Protein AF-A0A285U7I1-F1 (afdb_monomer)

Mean predicted aligned error: 6.68 Å

pLDDT: mean 88.08, std 17.48, range [34.25, 98.94]

Solvent-accessible surface area (backbone atoms only — not comparable to full-atom values): 16473 Å² total; per-residue (Å²): 134,75,68,53,77,85,75,51,68,80,34,62,90,35,36,35,41,29,31,35,21,56,41,78,51,26,34,56,48,52,44,53,41,31,77,27,49,14,37,35,36,37,28,18,72,48,63,68,50,34,48,57,42,53,54,55,45,33,72,78,35,78,86,47,46,70,45,82,43,65,34,35,47,48,29,72,67,40,41,52,50,36,51,51,55,47,56,75,78,42,86,56,34,36,32,41,35,48,57,38,71,61,83,57,93,65,93,50,60,22,77,90,50,27,19,35,35,35,24,32,43,25,51,29,46,53,40,48,50,39,75,43,40,68,29,27,60,75,18,81,68,5,35,40,38,26,54,33,63,94,70,67,91,85,70,70,81,61,84,92,51,60,52,58,60,100,78,74,51,57,66,61,41,39,52,40,18,24,53,48,23,41,36,47,18,36,49,52,17,53,48,21,60,76,68,72,37,61,38,32,14,29,20,19,27,54,59,79,59,69,72,58,75,71,62,65,76,75,58,54,80,72,59,66,75,69,63,86,61,84,81,62,81,58,56,60,78,66,18,30,39,14,53,53,45,70,72,59,55,79,91,66,89,49,43,49,39,24,24,69,36,67,82,40,99,80,64,53,70,20,55,37,81,43,73,84,55,64,85,72,65,48,69,69,60,35,50,53,49,49,60,48,48,26,66,74,66,71,41,74,73,83,124

Structure (mmCIF, N/CA/C/O backbone):
data_AF-A0A285U7I1-F1
#
_entry.id   AF-A0A285U7I1-F1
#
loop_
_atom_site.group_PDB
_atom_site.id
_atom_site.type_symbol
_atom_site.label_atom_id
_atom_site.label_alt_id
_atom_site.label_comp_id
_atom_site.label_asym_id
_atom_site.label_entity_id
_atom_site.label_seq_id
_atom_site.pdbx_PDB_ins_code
_atom_site.Cartn_x
_atom_site.Cartn_y
_atom_site.Cartn_z
_atom_site.occupancy
_atom_site.B_iso_or_equiv
_atom_site.auth_seq_id
_atom_site.auth_comp_id
_atom_site.auth_asym_id
_atom_site.auth_atom_id
_atom_site.pdbx_PDB_model_num
ATOM 1 N N . MET A 1 1 ? -4.243 24.420 12.204 1.00 61.53 1 MET A N 1
ATOM 2 C CA . MET A 1 1 ? -3.336 23.727 13.148 1.00 61.53 1 MET A CA 1
ATOM 3 C C . MET A 1 1 ? -2.587 22.642 12.383 1.00 61.53 1 MET A C 1
ATOM 5 O O . MET A 1 1 ? -3.014 22.325 11.280 1.00 61.53 1 MET A O 1
ATOM 9 N N . ALA A 1 2 ? -1.440 22.171 12.875 1.00 81.62 2 ALA A N 1
ATOM 10 C CA . ALA A 1 2 ? -0.702 21.090 12.216 1.00 81.62 2 ALA A CA 1
ATOM 11 C C . ALA A 1 2 ? -1.338 19.749 12.603 1.00 81.62 2 ALA A C 1
ATOM 13 O O . ALA A 1 2 ? -1.499 19.512 13.792 1.00 81.62 2 ALA A O 1
ATOM 14 N N . TRP A 1 3 ? -1.687 18.914 11.623 1.00 88.31 3 TRP A N 1
ATOM 15 C CA . TRP A 1 3 ? -2.197 17.563 11.861 1.00 88.31 3 TRP A CA 1
ATOM 16 C C . TRP A 1 3 ? -1.100 16.646 12.416 1.00 88.31 3 TRP A C 1
ATOM 18 O O . TRP A 1 3 ? 0.031 16.642 11.908 1.00 88.31 3 TRP A O 1
ATOM 28 N N . THR A 1 4 ? -1.453 15.867 13.431 1.00 88.75 4 THR A N 1
ATOM 29 C CA . THR A 1 4 ? -0.607 14.933 14.180 1.00 88.75 4 THR A CA 1
ATOM 30 C C . THR A 1 4 ? -1.312 13.582 14.373 1.00 88.75 4 THR A C 1
ATOM 32 O O . THR A 1 4 ? -2.456 13.402 13.969 1.00 88.75 4 THR A O 1
ATOM 35 N N . ILE A 1 5 ? -0.638 12.615 15.006 1.00 88.75 5 ILE A N 1
ATOM 36 C CA . ILE A 1 5 ? -1.241 11.312 15.348 1.00 88.75 5 ILE A CA 1
ATOM 37 C C . ILE A 1 5 ? -2.414 11.481 16.329 1.00 88.75 5 ILE A C 1
ATOM 39 O O . ILE A 1 5 ? -3.370 10.707 16.288 1.00 88.75 5 ILE A O 1
ATOM 43 N N . ASP A 1 6 ? -2.398 12.511 17.176 1.00 89.81 6 ASP A N 1
ATOM 44 C CA . ASP A 1 6 ? -3.488 12.768 18.123 1.00 89.81 6 ASP A CA 1
ATOM 45 C C . ASP A 1 6 ? -4.785 13.144 17.392 1.00 89.81 6 ASP A C 1
ATOM 47 O O . ASP A 1 6 ? -5.859 12.696 17.789 1.00 89.81 6 ASP A O 1
ATOM 51 N N . ASP A 1 7 ? -4.668 13.828 16.249 1.00 92.06 7 ASP A N 1
ATOM 52 C CA . ASP A 1 7 ? -5.778 14.196 15.358 1.00 92.06 7 ASP A CA 1
ATOM 53 C C . ASP A 1 7 ? -6.298 13.025 14.497 1.00 92.06 7 ASP A C 1
ATOM 55 O O . ASP A 1 7 ? -7.239 13.188 13.717 1.00 92.06 7 ASP A O 1
ATOM 59 N N . MET A 1 8 ? -5.667 11.848 14.565 1.00 94.50 8 MET A N 1
ATOM 60 C CA . MET A 1 8 ? -6.142 10.645 13.883 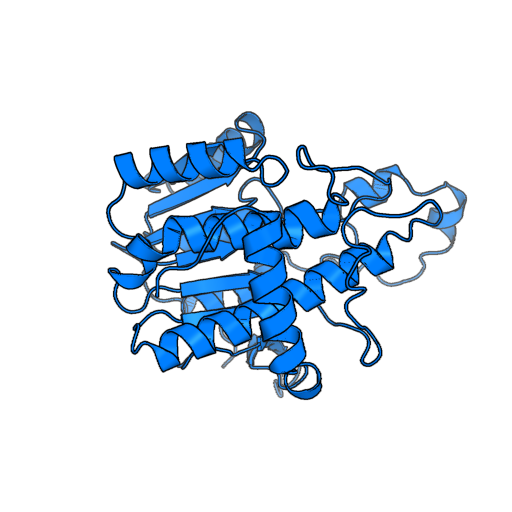1.00 94.50 8 MET A CA 1
ATOM 61 C C . MET A 1 8 ? -7.321 10.038 14.649 1.00 94.50 8 MET A C 1
ATOM 63 O O . MET A 1 8 ? -7.199 9.703 15.829 1.00 94.50 8 MET A O 1
ATOM 67 N N . ASP A 1 9 ? -8.447 9.845 13.964 1.00 93.44 9 ASP A N 1
ATOM 68 C CA . ASP A 1 9 ? -9.630 9.191 14.531 1.00 93.44 9 ASP A CA 1
ATOM 69 C C . ASP A 1 9 ? -9.326 7.776 15.042 1.00 93.44 9 ASP A C 1
ATOM 71 O O . ASP A 1 9 ? -8.426 7.092 14.539 1.00 93.44 9 ASP A O 1
ATOM 75 N N . GLN A 1 10 ? -10.161 7.289 15.963 1.00 96.69 10 GLN A N 1
ATOM 76 C CA . GLN A 1 10 ? -10.200 5.870 16.314 1.00 96.69 10 GLN A CA 1
ATOM 77 C C . GLN A 1 10 ? -10.452 5.007 15.069 1.00 96.69 10 GLN A C 1
ATOM 79 O O . GLN A 1 10 ? -11.261 5.338 14.198 1.00 96.69 10 GLN A O 1
ATOM 84 N N . GLN A 1 11 ? -9.739 3.890 14.991 1.00 97.69 11 GLN A N 1
ATOM 85 C CA . GLN A 1 11 ? -9.783 2.926 13.892 1.00 97.69 11 GLN A CA 1
ATOM 86 C C . GLN A 1 11 ? -10.350 1.573 14.352 1.00 97.69 11 GLN A C 1
ATOM 88 O O . GLN A 1 11 ? -10.189 0.565 13.664 1.00 97.69 11 GLN A O 1
ATOM 93 N N . THR A 1 12 ? -11.032 1.541 15.499 1.00 97.38 12 THR A N 1
ATOM 94 C CA . THR A 1 12 ? -11.707 0.351 16.026 1.00 97.38 12 THR A CA 1
ATOM 95 C C . THR A 1 12 ? -12.618 -0.288 14.980 1.00 97.38 12 THR A C 1
ATOM 97 O O . THR A 1 12 ? -13.385 0.392 14.301 1.00 97.38 12 THR A O 1
ATOM 100 N N . GLY A 1 13 ? -12.521 -1.612 14.846 1.00 96.50 13 GLY A N 1
ATOM 101 C CA . GLY A 1 13 ? -13.305 -2.389 13.882 1.00 96.50 13 GLY A CA 1
ATOM 102 C C . GLY A 1 13 ? -12.767 -2.363 12.449 1.00 96.50 13 GLY A C 1
ATOM 103 O O . GLY A 1 13 ? -13.293 -3.080 11.604 1.00 96.50 13 GLY A O 1
ATOM 104 N N . LYS A 1 14 ? -11.710 -1.592 12.161 1.00 98.25 14 LYS A N 1
ATOM 105 C CA . LYS A 1 14 ? -11.035 -1.620 10.860 1.00 98.25 14 LYS A CA 1
ATOM 106 C C . LYS A 1 14 ? -9.891 -2.622 10.853 1.00 98.25 14 LYS A C 1
ATOM 108 O O . LYS A 1 14 ? -9.139 -2.717 11.823 1.00 98.25 14 LYS A O 1
ATOM 113 N N . THR A 1 15 ? -9.718 -3.294 9.719 1.00 98.69 15 THR A N 1
ATOM 114 C CA . THR A 1 15 ? -8.539 -4.126 9.453 1.00 98.69 15 THR A CA 1
ATOM 115 C C . THR A 1 15 ? -7.590 -3.398 8.510 1.00 98.69 15 THR A C 1
ATOM 117 O O . THR A 1 15 ? -8.002 -2.909 7.451 1.00 98.69 15 THR A O 1
ATOM 120 N N . VAL A 1 16 ? -6.320 -3.324 8.906 1.00 98.88 16 VAL A N 1
ATOM 121 C CA . VAL A 1 16 ? -5.257 -2.590 8.217 1.00 98.88 16 VAL A CA 1
ATOM 122 C C . VAL A 1 16 ? -4.131 -3.550 7.863 1.00 98.88 16 VAL A C 1
ATOM 124 O O . VAL A 1 16 ? -3.510 -4.122 8.751 1.00 98.88 16 VAL A O 1
ATOM 127 N N . VAL A 1 17 ? -3.844 -3.708 6.574 1.00 98.94 17 VAL A N 1
ATOM 128 C CA . VAL A 1 17 ? -2.690 -4.478 6.090 1.00 98.94 17 VAL A CA 1
ATOM 129 C C . VAL A 1 17 ? -1.555 -3.515 5.784 1.00 98.94 17 VAL A C 1
ATOM 131 O O . VAL A 1 17 ? -1.736 -2.563 5.022 1.00 98.94 17 VAL A O 1
ATOM 134 N N . ILE A 1 18 ? -0.378 -3.768 6.355 1.00 98.88 18 ILE A N 1
ATOM 135 C CA . ILE A 1 18 ? 0.815 -2.940 6.154 1.00 98.88 18 ILE A CA 1
ATOM 136 C C . ILE A 1 18 ? 1.934 -3.829 5.628 1.00 98.88 18 ILE A C 1
ATOM 138 O O . ILE A 1 18 ? 2.469 -4.665 6.358 1.00 98.88 18 ILE A O 1
ATOM 142 N N . THR A 1 19 ? 2.311 -3.638 4.363 1.00 98.75 19 THR A N 1
ATOM 143 C CA . THR A 1 19 ? 3.485 -4.319 3.810 1.00 98.75 19 THR A CA 1
ATOM 144 C C . THR A 1 19 ? 4.756 -3.698 4.392 1.00 98.75 19 THR A C 1
ATOM 146 O O . THR A 1 19 ? 4.848 -2.480 4.584 1.00 98.75 19 THR A O 1
ATOM 149 N N . GLY A 1 20 ? 5.755 -4.518 4.719 1.00 95.38 20 GLY A N 1
ATOM 150 C CA . GLY A 1 20 ? 7.022 -3.993 5.233 1.00 95.38 20 GLY A CA 1
ATOM 151 C C . GLY A 1 20 ? 6.946 -3.469 6.661 1.00 95.38 20 GLY A C 1
ATOM 152 O O . GLY A 1 20 ? 7.701 -2.577 7.055 1.00 95.38 20 GLY A O 1
ATOM 153 N N . ALA A 1 21 ? 6.013 -4.003 7.448 1.00 94.94 21 ALA A N 1
ATOM 154 C CA . ALA A 1 21 ? 5.751 -3.565 8.816 1.00 94.94 21 ALA A CA 1
ATOM 155 C C . ALA A 1 21 ? 6.919 -3.803 9.798 1.00 94.94 21 ALA A C 1
ATOM 157 O O . ALA A 1 21 ? 6.933 -3.241 10.890 1.00 94.94 21 ALA A O 1
ATOM 158 N N . HIS A 1 22 ? 7.930 -4.592 9.417 1.00 88.38 22 HIS A N 1
ATOM 159 C CA . HIS A 1 22 ? 9.053 -4.966 10.282 1.00 88.38 22 HIS A CA 1
ATOM 160 C C . HIS A 1 22 ? 10.075 -3.837 10.526 1.00 88.38 22 HIS A C 1
ATOM 162 O O . HIS A 1 22 ? 10.982 -3.996 11.346 1.00 88.38 22 HIS A O 1
ATOM 168 N N . GLN A 1 23 ? 9.979 -2.706 9.816 1.00 86.69 23 GLN A N 1
ATOM 169 C CA . GLN A 1 23 ? 10.966 -1.629 9.912 1.00 86.69 23 GLN A CA 1
ATOM 170 C C . GLN A 1 23 ? 10.429 -0.259 9.484 1.00 86.69 23 GLN A C 1
ATOM 172 O O . GLN A 1 23 ? 9.336 -0.120 8.939 1.00 86.69 23 GLN A O 1
ATOM 177 N N . GLY A 1 24 ? 11.252 0.774 9.702 1.00 88.75 24 GLY A N 1
ATOM 178 C CA . GLY A 1 24 ? 11.048 2.102 9.122 1.00 88.75 24 GLY A CA 1
ATOM 179 C C . GLY A 1 24 ? 9.660 2.675 9.406 1.00 88.75 24 GLY A C 1
ATOM 180 O O . GLY A 1 24 ? 9.194 2.637 10.542 1.00 88.75 24 GLY A O 1
ATOM 181 N N . TYR A 1 25 ? 9.014 3.223 8.375 1.00 92.25 25 TYR A N 1
ATOM 182 C CA . TYR A 1 25 ? 7.669 3.792 8.491 1.00 92.25 25 TYR A CA 1
ATOM 183 C C . TYR A 1 25 ? 6.581 2.737 8.685 1.00 92.25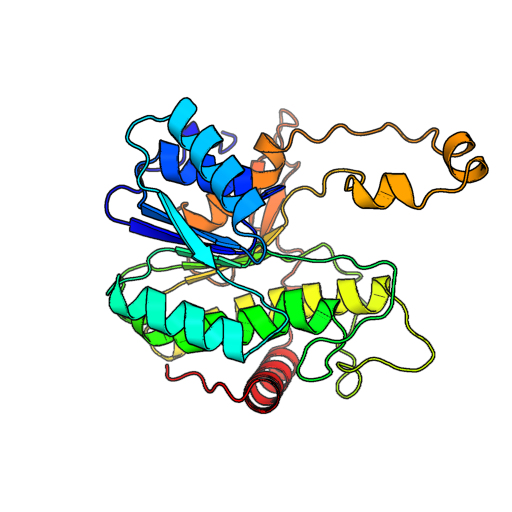 25 TYR A C 1
ATOM 185 O O . TYR A 1 25 ? 5.593 3.042 9.341 1.00 92.25 25 TYR A O 1
ATOM 193 N N . GLY A 1 26 ? 6.783 1.507 8.203 1.00 94.44 26 GLY A N 1
ATOM 194 C CA . GLY A 1 26 ? 5.852 0.399 8.417 1.00 94.44 26 GLY A CA 1
ATOM 195 C C . GLY A 1 26 ? 5.662 0.089 9.902 1.00 94.44 26 GLY A C 1
ATOM 196 O O . GLY A 1 26 ? 4.528 -0.036 10.358 1.00 94.44 26 GLY A O 1
ATOM 197 N N . TYR A 1 27 ? 6.753 0.084 10.677 1.00 95.62 27 TYR A N 1
ATOM 198 C CA . TYR A 1 27 ? 6.699 -0.061 12.138 1.00 95.62 27 TYR A CA 1
ATOM 199 C C . TYR A 1 27 ? 5.880 1.057 12.800 1.00 95.62 27 TYR A C 1
ATOM 201 O O . TYR A 1 27 ? 4.959 0.783 13.564 1.00 95.62 27 TYR A O 1
ATOM 209 N N . TYR A 1 28 ? 6.188 2.325 12.499 1.00 96.00 28 TYR A N 1
ATOM 210 C CA . TYR A 1 28 ? 5.491 3.454 13.128 1.00 96.00 28 TYR A CA 1
ATOM 211 C C . TYR A 1 28 ? 4.030 3.560 12.690 1.00 96.00 28 TYR A C 1
ATOM 213 O O . TYR A 1 28 ? 3.196 3.985 13.484 1.00 96.00 28 TYR A O 1
ATOM 221 N N . ALA A 1 29 ? 3.713 3.163 11.456 1.00 97.25 29 ALA A N 1
ATOM 222 C CA . ALA A 1 29 ? 2.336 3.080 10.996 1.00 97.25 29 ALA A CA 1
ATOM 223 C C . ALA A 1 29 ? 1.587 1.993 11.772 1.00 97.25 29 ALA A C 1
ATOM 225 O O . ALA A 1 29 ? 0.511 2.258 12.295 1.00 97.25 29 ALA A O 1
ATOM 226 N N . SER A 1 30 ? 2.193 0.811 11.918 1.00 98.38 30 SER A N 1
ATOM 227 C CA . SER A 1 30 ? 1.620 -0.301 12.686 1.00 98.38 30 SER A CA 1
ATOM 228 C C . SER A 1 30 ? 1.354 0.089 14.136 1.00 98.38 30 SER A C 1
ATOM 230 O O . SER A 1 30 ? 0.260 -0.151 14.636 1.00 98.38 30 SER A O 1
ATOM 232 N N . LEU A 1 31 ? 2.319 0.754 14.781 1.00 97.69 31 LEU A N 1
ATOM 233 C CA . LEU A 1 31 ? 2.166 1.266 16.140 1.00 97.69 31 LEU A CA 1
ATOM 234 C C . LEU A 1 31 ? 0.992 2.249 16.235 1.00 97.69 31 LEU A C 1
ATOM 236 O O . LEU A 1 31 ? 0.100 2.034 17.043 1.00 97.69 31 LEU A O 1
ATOM 240 N N . ALA A 1 32 ? 0.940 3.271 15.377 1.00 97.50 32 ALA A N 1
ATOM 241 C CA . ALA A 1 32 ? -0.125 4.275 15.428 1.00 97.50 32 ALA A CA 1
ATOM 242 C C . ALA A 1 32 ? -1.520 3.682 15.150 1.00 97.50 32 ALA A C 1
ATOM 244 O O . ALA A 1 32 ? -2.497 4.062 15.792 1.00 97.50 32 ALA A O 1
ATOM 245 N N . PHE A 1 33 ? -1.640 2.730 14.218 1.00 98.56 33 PHE A N 1
ATOM 246 C CA . PHE A 1 33 ? -2.911 2.043 13.972 1.00 98.56 33 PHE A CA 1
ATOM 247 C C . PHE A 1 33 ? -3.329 1.149 15.144 1.00 98.56 33 PHE A C 1
ATOM 249 O O . PHE A 1 33 ? -4.516 1.119 15.476 1.00 98.56 33 PHE A O 1
ATOM 256 N N . ALA A 1 34 ? -2.375 0.480 15.795 1.00 98.31 34 ALA A N 1
ATOM 257 C CA . ALA A 1 34 ? -2.632 -0.285 17.010 1.00 98.31 34 ALA A CA 1
ATOM 258 C C . ALA A 1 34 ? -3.063 0.626 18.176 1.00 98.31 34 ALA A C 1
ATOM 260 O O . ALA A 1 34 ? -4.044 0.316 18.847 1.00 98.31 34 ALA A O 1
ATOM 261 N N . GLU A 1 35 ? -2.419 1.788 18.362 1.00 97.25 35 GLU A N 1
ATOM 262 C CA . GLU A 1 35 ? -2.805 2.800 19.369 1.00 97.25 35 GLU A CA 1
ATOM 263 C C . GLU A 1 35 ? -4.234 3.316 19.148 1.00 97.25 35 GLU A C 1
ATOM 265 O O . GLU A 1 35 ? -4.941 3.631 20.103 1.00 97.25 35 GLU A O 1
ATOM 270 N N . LYS A 1 36 ? -4.687 3.372 17.890 1.00 97.88 36 LYS A N 1
ATOM 271 C CA . LYS A 1 36 ? -6.057 3.757 17.513 1.00 97.88 36 LYS A CA 1
ATOM 272 C C . LYS A 1 36 ? -7.020 2.561 17.436 1.00 97.88 36 LYS A C 1
ATOM 274 O O . LYS A 1 36 ? -8.110 2.689 16.879 1.00 97.88 36 LYS A O 1
ATOM 279 N N . GLY A 1 37 ? -6.634 1.397 17.963 1.00 98.00 37 GLY A N 1
ATOM 280 C CA . GLY A 1 37 ? -7.505 0.231 18.139 1.00 98.00 37 GLY A CA 1
ATOM 281 C C . GLY A 1 37 ? -7.853 -0.550 16.866 1.00 98.00 37 GLY A C 1
ATOM 282 O O . GLY A 1 37 ? -8.832 -1.301 16.877 1.00 98.00 37 GLY A O 1
ATOM 283 N N . ALA A 1 38 ? -7.105 -0.374 15.772 1.00 98.56 38 ALA A N 1
ATOM 284 C CA . ALA A 1 38 ? -7.281 -1.179 14.562 1.00 98.56 38 ALA A CA 1
ATOM 285 C C . ALA A 1 38 ? -6.805 -2.629 14.757 1.00 98.56 38 ALA A C 1
ATOM 287 O O . ALA A 1 38 ? -5.923 -2.900 15.571 1.00 98.56 38 ALA A O 1
ATOM 288 N N . ASN A 1 39 ? -7.324 -3.542 13.931 1.00 98.69 39 ASN A N 1
ATOM 289 C CA . ASN A 1 39 ? -6.698 -4.845 13.708 1.00 98.69 39 ASN A CA 1
ATOM 290 C C . ASN A 1 39 ? -5.583 -4.660 12.670 1.00 98.69 39 ASN A C 1
ATOM 292 O O . ASN A 1 39 ? -5.870 -4.294 11.526 1.00 98.69 39 ASN A O 1
ATOM 296 N N . VAL A 1 40 ? -4.323 -4.873 13.045 1.00 98.81 40 VAL A N 1
ATOM 297 C CA . VAL A 1 40 ? -3.173 -4.626 12.164 1.00 98.81 40 VAL A CA 1
ATOM 298 C C . VAL A 1 40 ? -2.555 -5.944 11.717 1.00 98.81 40 VAL A C 1
ATOM 300 O O . VAL A 1 40 ? -2.044 -6.711 12.530 1.00 98.81 40 VAL A O 1
ATOM 303 N N . VAL A 1 41 ? -2.542 -6.167 10.405 1.00 98.88 41 VAL A N 1
ATOM 304 C CA . VAL A 1 41 ? -1.811 -7.260 9.766 1.00 98.88 41 VAL A CA 1
ATOM 305 C C . VAL A 1 41 ? -0.420 -6.772 9.370 1.00 98.88 41 VAL A C 1
ATOM 307 O O . VAL A 1 41 ? -0.253 -5.947 8.463 1.00 98.88 41 VAL A O 1
ATOM 310 N N . LEU A 1 42 ? 0.586 -7.300 10.061 1.00 98.81 42 LEU A N 1
ATOM 311 C CA . LEU A 1 42 ? 2.004 -7.085 9.808 1.00 98.81 42 LEU A CA 1
ATOM 312 C C . LEU A 1 42 ? 2.439 -8.026 8.674 1.00 98.81 42 LEU A C 1
ATOM 314 O O . LEU A 1 42 ? 2.768 -9.184 8.918 1.00 98.81 42 LEU A O 1
ATOM 318 N N . ALA A 1 43 ? 2.434 -7.544 7.430 1.00 98.75 43 ALA A N 1
ATOM 319 C CA . ALA A 1 43 ? 2.795 -8.353 6.266 1.00 98.75 43 ALA A CA 1
ATOM 320 C C . ALA A 1 43 ? 4.289 -8.186 5.935 1.00 98.75 43 ALA A C 1
ATOM 322 O O . ALA A 1 43 ? 4.725 -7.098 5.532 1.00 98.75 43 ALA A O 1
ATOM 323 N N . VAL A 1 44 ? 5.098 -9.230 6.157 1.00 98.19 44 VAL A N 1
ATOM 324 C CA . VAL A 1 44 ? 6.572 -9.129 6.103 1.00 98.19 44 VAL A CA 1
ATOM 325 C C . VAL A 1 44 ? 7.249 -10.374 5.508 1.00 98.19 44 VAL A C 1
ATOM 327 O O . VAL A 1 44 ? 6.766 -11.485 5.721 1.00 98.19 44 VAL A O 1
ATOM 330 N N . PRO A 1 45 ? 8.407 -10.226 4.833 1.00 96.38 45 PRO A N 1
ATOM 331 C CA . PRO A 1 45 ? 9.153 -11.364 4.282 1.00 96.38 45 PRO A CA 1
ATOM 332 C C . PRO A 1 45 ? 10.037 -12.070 5.326 1.00 96.38 45 PRO A C 1
ATOM 334 O O . PRO A 1 45 ? 10.533 -13.163 5.083 1.00 96.38 45 PRO A O 1
ATOM 337 N N . ASP A 1 46 ? 10.249 -11.463 6.497 1.00 96.50 46 ASP A N 1
ATOM 338 C CA . ASP A 1 46 ? 11.016 -12.033 7.609 1.00 96.50 46 ASP A CA 1
ATOM 339 C C . ASP A 1 46 ? 10.132 -12.080 8.861 1.00 96.50 46 ASP A C 1
ATOM 341 O O . ASP A 1 46 ? 9.934 -11.074 9.553 1.00 96.50 46 ASP A O 1
ATOM 345 N N . LEU A 1 47 ? 9.586 -13.265 9.147 1.00 97.62 47 LEU A N 1
ATOM 346 C CA . LEU A 1 47 ? 8.704 -13.481 10.294 1.00 97.62 47 LEU A CA 1
ATOM 347 C C . LEU A 1 47 ? 9.421 -13.278 11.632 1.00 97.62 47 LEU A C 1
ATOM 349 O O . LEU A 1 47 ? 8.772 -12.896 12.600 1.00 97.62 47 LEU A O 1
ATOM 353 N N . SER A 1 48 ? 10.737 -13.490 11.718 1.00 97.75 48 SER A N 1
ATOM 354 C CA . SER A 1 48 ? 11.475 -13.249 12.962 1.00 97.75 48 SER A CA 1
ATOM 355 C C . SER A 1 48 ? 11.496 -11.755 13.286 1.00 97.75 48 SER A C 1
ATOM 357 O O . SER A 1 48 ? 11.106 -11.355 14.386 1.00 97.75 48 SER A O 1
ATOM 359 N N . ARG A 1 49 ? 11.827 -10.909 12.300 1.00 96.50 49 ARG A N 1
ATOM 360 C CA . ARG A 1 49 ? 11.756 -9.445 12.463 1.00 96.50 49 ARG A CA 1
ATOM 361 C C . ARG A 1 49 ? 10.328 -8.959 12.702 1.00 96.50 49 ARG A C 1
ATOM 363 O O . ARG A 1 49 ? 10.123 -8.038 13.492 1.00 96.50 49 ARG A O 1
ATOM 370 N N . GLY A 1 50 ? 9.352 -9.581 12.041 1.00 97.31 50 GLY A N 1
ATOM 371 C CA . GLY A 1 50 ? 7.932 -9.329 12.272 1.00 97.31 50 GLY A CA 1
ATOM 372 C C . GLY A 1 50 ? 7.506 -9.593 13.716 1.00 97.31 50 GLY A C 1
ATOM 373 O O . GLY A 1 50 ? 6.917 -8.709 14.337 1.00 97.31 50 GLY A O 1
ATOM 374 N N . ARG A 1 51 ? 7.881 -10.749 14.286 1.00 98.31 51 ARG A N 1
ATOM 375 C CA . ARG A 1 51 ? 7.618 -11.090 15.699 1.00 98.31 51 ARG A CA 1
ATOM 376 C C . ARG A 1 51 ? 8.245 -10.077 16.645 1.00 98.31 51 ARG A C 1
ATOM 378 O O . ARG A 1 51 ? 7.565 -9.585 17.535 1.00 98.31 51 ARG A O 1
ATOM 385 N N . SER A 1 52 ? 9.488 -9.661 16.392 1.00 97.56 52 SER A N 1
ATOM 386 C CA . SER A 1 52 ? 10.121 -8.614 17.203 1.00 97.56 52 SER A CA 1
ATOM 387 C C . SER A 1 52 ? 9.370 -7.279 17.160 1.00 97.56 52 SER A C 1
ATOM 389 O O . SER A 1 52 ? 9.392 -6.533 18.136 1.00 97.56 52 SER A O 1
ATOM 391 N N . VAL A 1 53 ? 8.727 -6.926 16.041 1.00 96.31 53 VAL A N 1
ATOM 392 C CA . VAL A 1 53 ? 7.853 -5.742 15.977 1.00 96.31 53 VAL A CA 1
ATOM 393 C C . VAL A 1 53 ? 6.555 -5.971 16.744 1.00 96.31 53 VAL A C 1
ATOM 395 O O . VAL A 1 53 ? 6.157 -5.096 17.511 1.00 96.31 53 VAL A O 1
ATOM 398 N N . GLN A 1 54 ? 5.930 -7.135 16.578 1.00 98.06 54 GLN A N 1
ATOM 399 C CA . GLN A 1 54 ? 4.709 -7.505 17.289 1.00 98.06 54 GLN A CA 1
ATOM 400 C C . GLN A 1 54 ? 4.904 -7.442 18.812 1.00 98.06 54 GLN A C 1
ATOM 402 O O . GLN A 1 54 ? 4.117 -6.798 19.502 1.00 98.06 54 GLN A O 1
ATOM 407 N N . GLU A 1 55 ? 5.994 -8.013 19.330 1.00 98.00 55 GLU A N 1
ATOM 408 C CA . GLU A 1 55 ? 6.371 -7.968 20.751 1.00 98.00 55 GLU A CA 1
ATOM 409 C C . GLU A 1 55 ? 6.597 -6.533 21.243 1.00 98.00 55 GLU A C 1
ATOM 411 O O . GLU A 1 55 ? 6.102 -6.151 22.305 1.00 98.00 55 GLU A O 1
ATOM 416 N N . LYS A 1 56 ? 7.300 -5.704 20.458 1.00 97.50 56 LYS A N 1
ATOM 417 C CA . LYS A 1 56 ? 7.538 -4.293 20.803 1.00 97.50 56 LYS A CA 1
ATOM 418 C C . LYS A 1 56 ? 6.241 -3.505 20.915 1.00 97.50 56 LYS A C 1
ATOM 420 O O . LYS A 1 56 ? 6.088 -2.742 21.863 1.00 97.50 56 LYS A O 1
ATOM 425 N N . ILE A 1 57 ? 5.324 -3.672 19.961 1.00 97.75 57 ILE A N 1
ATOM 426 C CA . ILE A 1 57 ? 4.032 -2.977 19.993 1.00 97.75 57 ILE A CA 1
ATOM 427 C C . ILE A 1 57 ? 3.189 -3.502 21.159 1.00 97.75 57 ILE A C 1
ATOM 429 O O . ILE A 1 57 ? 2.658 -2.694 21.909 1.00 97.75 57 ILE A O 1
ATOM 433 N N . THR A 1 58 ? 3.143 -4.818 21.376 1.00 97.94 58 THR A N 1
ATOM 434 C CA . THR A 1 58 ? 2.379 -5.432 22.480 1.00 97.94 58 THR A CA 1
ATOM 435 C C . THR A 1 58 ? 2.912 -5.011 23.855 1.00 97.94 58 THR A C 1
ATOM 437 O O . THR A 1 58 ? 2.146 -4.812 24.787 1.00 97.94 58 THR A O 1
ATOM 440 N N . THR A 1 59 ? 4.222 -4.781 23.987 1.00 97.94 59 THR A N 1
ATOM 441 C CA . THR A 1 59 ? 4.812 -4.232 25.222 1.00 97.94 59 THR A CA 1
ATOM 442 C C . THR A 1 59 ? 4.310 -2.814 25.522 1.00 97.94 59 THR A C 1
ATOM 444 O O . THR A 1 59 ? 4.153 -2.447 26.683 1.00 97.94 59 THR A O 1
ATOM 447 N N . ILE A 1 60 ? 4.074 -2.004 24.486 1.00 96.81 60 ILE A N 1
ATOM 448 C CA . ILE A 1 60 ? 3.555 -0.633 24.623 1.00 96.81 60 ILE A CA 1
ATOM 449 C C . ILE A 1 60 ? 2.028 -0.653 24.801 1.00 96.81 60 ILE A C 1
ATOM 451 O O . ILE A 1 60 ? 1.481 0.173 25.526 1.00 96.81 60 ILE A O 1
ATOM 455 N N . ILE A 1 61 ? 1.347 -1.590 24.135 1.00 97.69 61 ILE A N 1
ATOM 456 C CA . ILE A 1 61 ? -0.110 -1.688 24.031 1.00 97.69 61 ILE A CA 1
ATOM 457 C C . ILE A 1 61 ? -0.496 -3.164 24.236 1.00 97.69 61 ILE A C 1
ATOM 459 O O . ILE A 1 61 ? -0.608 -3.903 23.255 1.00 97.69 61 ILE A O 1
ATOM 463 N N . PRO A 1 62 ? -0.686 -3.616 25.489 1.00 97.38 62 PRO A N 1
ATOM 464 C CA . PRO A 1 62 ? -0.931 -5.030 25.794 1.00 97.38 62 PRO A CA 1
ATOM 465 C C . PRO A 1 62 ? -2.108 -5.654 25.034 1.00 97.38 62 PRO A C 1
ATOM 467 O O . PRO A 1 62 ? -2.029 -6.810 24.630 1.00 97.38 62 PRO A O 1
ATOM 470 N N . ASP A 1 63 ? -3.156 -4.871 24.765 1.00 96.44 63 ASP A N 1
ATOM 471 C CA . ASP A 1 63 ? -4.370 -5.323 24.070 1.00 96.44 63 ASP A CA 1
ATOM 472 C C . ASP A 1 63 ? -4.332 -5.091 22.543 1.00 96.44 63 ASP A C 1
ATOM 474 O O . ASP A 1 63 ? -5.371 -5.111 21.872 1.00 96.44 63 ASP A O 1
ATOM 478 N N . ALA A 1 64 ? -3.153 -4.823 21.966 1.00 97.88 64 ALA A N 1
ATOM 479 C CA . ALA A 1 64 ? -3.018 -4.589 20.531 1.00 97.88 64 ALA A CA 1
ATOM 480 C C . ALA A 1 64 ? -3.426 -5.821 19.712 1.00 97.88 64 ALA A C 1
ATOM 482 O O . ALA A 1 64 ? -2.912 -6.926 19.887 1.00 97.88 64 ALA A O 1
ATOM 483 N N . LYS A 1 65 ? -4.310 -5.610 18.734 1.00 98.38 65 LYS A N 1
ATOM 484 C CA . LYS A 1 65 ? -4.782 -6.656 17.822 1.00 98.38 65 LYS A CA 1
ATOM 485 C C . LYS A 1 65 ? -3.850 -6.748 16.623 1.00 98.38 65 LYS A C 1
ATOM 487 O O . LYS A 1 65 ? -4.051 -6.067 15.617 1.00 98.38 65 LYS A O 1
ATOM 492 N N . LEU A 1 66 ? -2.804 -7.555 16.763 1.00 98.50 66 LEU A N 1
ATOM 493 C CA . LEU A 1 66 ? -1.762 -7.723 15.754 1.00 98.50 66 LEU A CA 1
ATOM 494 C C . LEU A 1 66 ? -1.767 -9.148 15.210 1.00 98.50 66 LEU A C 1
ATOM 496 O O . LEU A 1 66 ? -1.653 -10.102 15.979 1.00 98.50 66 LEU A O 1
ATOM 500 N N . GLU A 1 67 ? -1.805 -9.281 13.890 1.00 98.38 67 GLU A N 1
ATOM 501 C CA . GLU A 1 67 ? -1.593 -10.552 13.200 1.00 98.38 67 GLU A CA 1
ATOM 502 C C . GLU A 1 67 ? -0.333 -10.454 12.348 1.00 98.38 67 GLU A C 1
ATOM 504 O O . GLU A 1 67 ? -0.130 -9.487 11.615 1.00 98.38 67 GLU A O 1
ATOM 509 N N . LEU A 1 68 ? 0.542 -11.446 12.465 1.00 98.69 68 LEU A N 1
ATOM 510 C CA . LEU A 1 68 ? 1.767 -11.520 11.687 1.00 98.69 68 LEU A CA 1
ATOM 511 C C . LEU A 1 68 ? 1.574 -12.514 10.546 1.00 98.69 68 LEU A C 1
ATOM 513 O O . LEU A 1 68 ? 1.355 -13.694 10.800 1.00 98.69 68 LEU A O 1
ATOM 517 N N . MET A 1 69 ? 1.736 -12.046 9.311 1.00 98.75 69 MET A N 1
ATOM 518 C CA . MET A 1 69 ? 1.563 -12.860 8.109 1.00 98.75 69 MET A CA 1
ATOM 519 C C . MET A 1 69 ? 2.786 -12.742 7.197 1.00 98.75 69 MET A C 1
ATOM 521 O O . MET A 1 69 ? 3.379 -11.667 7.047 1.00 98.75 69 MET A O 1
ATOM 525 N N . TYR A 1 70 ? 3.166 -13.853 6.569 1.00 98.75 70 TYR A N 1
ATOM 526 C CA . TYR A 1 70 ? 4.294 -13.876 5.642 1.00 98.75 70 TYR A CA 1
ATOM 527 C C . TYR A 1 70 ? 3.907 -13.256 4.298 1.00 98.75 70 TYR A C 1
ATOM 529 O O . TYR A 1 70 ? 2.906 -13.637 3.696 1.00 98.75 70 TYR A O 1
ATOM 537 N N . LEU A 1 71 ? 4.721 -12.321 3.810 1.00 98.75 71 LEU A N 1
ATOM 538 C CA . LEU A 1 71 ? 4.566 -11.722 2.488 1.00 98.75 71 LEU A CA 1
ATOM 539 C C . LEU A 1 71 ? 5.930 -11.349 1.913 1.00 98.75 71 LEU A C 1
ATOM 541 O O . LEU A 1 71 ? 6.591 -10.440 2.414 1.00 98.75 71 LEU A O 1
ATOM 545 N N . ASP A 1 72 ? 6.301 -11.992 0.809 1.00 98.50 72 ASP A N 1
ATOM 546 C CA . ASP A 1 72 ? 7.442 -11.599 -0.017 1.00 98.50 72 ASP A CA 1
ATOM 547 C C . ASP A 1 72 ? 6.952 -11.071 -1.369 1.00 98.50 72 ASP A C 1
ATOM 549 O O . ASP A 1 72 ? 6.410 -11.805 -2.192 1.00 98.50 72 ASP A O 1
ATOM 553 N N . LEU A 1 73 ? 7.152 -9.775 -1.603 1.00 98.38 73 LEU A N 1
ATOM 554 C CA . LEU A 1 73 ? 6.747 -9.105 -2.841 1.00 98.38 73 LEU A CA 1
ATOM 555 C C . LEU A 1 73 ? 7.653 -9.438 -4.039 1.00 98.38 73 LEU A C 1
ATOM 557 O O . LEU A 1 73 ? 7.345 -9.025 -5.157 1.00 98.38 73 LEU A O 1
ATOM 561 N N . GLN A 1 74 ? 8.757 -10.162 -3.829 1.00 97.06 74 GLN A N 1
ATOM 562 C CA . GLN A 1 74 ? 9.628 -10.670 -4.897 1.00 97.06 74 GLN A CA 1
ATOM 563 C C . GLN A 1 74 ? 9.134 -11.984 -5.512 1.00 97.06 74 GLN A C 1
ATOM 565 O O . GLN A 1 74 ? 9.772 -12.491 -6.437 1.00 97.06 74 GLN A O 1
ATOM 570 N N . ASP A 1 75 ? 8.043 -12.549 -4.995 1.00 98.12 75 ASP A N 1
ATOM 571 C CA . ASP A 1 75 ? 7.504 -13.836 -5.419 1.00 98.12 75 ASP A CA 1
ATOM 572 C C . ASP A 1 75 ? 5.974 -13.751 -5.542 1.00 98.12 75 ASP A C 1
ATOM 574 O O . ASP A 1 75 ? 5.248 -13.649 -4.549 1.00 98.12 75 ASP A O 1
ATOM 578 N N . LEU A 1 76 ? 5.445 -13.847 -6.765 1.00 97.56 76 LEU A N 1
ATOM 579 C CA . LEU A 1 76 ? 3.995 -13.801 -6.989 1.00 97.56 76 LEU A CA 1
ATOM 580 C C . LEU A 1 76 ? 3.254 -14.974 -6.335 1.00 97.56 76 LEU A C 1
ATOM 582 O O . LEU A 1 76 ? 2.073 -14.840 -6.003 1.00 97.56 76 LEU A O 1
ATOM 586 N N . SER A 1 77 ? 3.909 -16.123 -6.148 1.00 98.31 77 SER A N 1
ATOM 587 C CA . SER A 1 77 ? 3.315 -17.244 -5.412 1.00 98.31 77 SER A CA 1
ATOM 588 C C . SER A 1 77 ? 3.203 -16.942 -3.917 1.00 98.31 77 SER A C 1
ATOM 590 O O . SER A 1 77 ? 2.190 -17.293 -3.317 1.00 98.31 77 SER A O 1
ATOM 592 N N . SER A 1 78 ? 4.159 -16.200 -3.346 1.00 98.75 78 SER A N 1
ATOM 593 C CA . SER A 1 78 ? 4.078 -15.693 -1.969 1.00 98.75 78 SER A CA 1
ATOM 594 C C . SER A 1 78 ? 2.898 -14.732 -1.804 1.00 98.75 78 SER A C 1
ATOM 596 O O . SER A 1 78 ? 2.076 -14.912 -0.907 1.00 98.75 78 SER A O 1
ATOM 598 N N . ILE A 1 79 ? 2.723 -13.793 -2.742 1.00 98.81 79 ILE A N 1
ATOM 599 C CA . ILE A 1 79 ? 1.579 -12.865 -2.747 1.00 98.81 79 ILE A CA 1
ATOM 600 C C . ILE A 1 79 ? 0.244 -13.623 -2.808 1.00 98.81 79 ILE A C 1
ATOM 602 O O . ILE A 1 79 ? -0.677 -13.314 -2.054 1.00 98.81 79 ILE A O 1
ATOM 606 N N . LYS A 1 80 ? 0.123 -14.638 -3.673 1.00 98.75 80 LYS A N 1
ATOM 607 C CA . LYS A 1 80 ? -1.101 -15.455 -3.770 1.00 98.75 80 LYS A CA 1
ATOM 608 C C . LYS A 1 80 ? -1.393 -16.214 -2.474 1.00 98.75 80 LYS A C 1
ATOM 610 O O . LYS A 1 80 ? -2.548 -16.244 -2.052 1.00 98.75 80 LYS A O 1
ATOM 615 N N . SER A 1 81 ? -0.370 -16.788 -1.841 1.00 98.81 81 SER A N 1
ATOM 616 C CA . SER A 1 81 ? -0.504 -17.481 -0.555 1.00 98.81 81 SER A CA 1
ATOM 617 C C . SER A 1 81 ? -0.939 -16.530 0.559 1.00 98.81 81 SER A C 1
ATOM 619 O O . SER A 1 81 ? -1.913 -16.830 1.245 1.00 98.81 81 SER A O 1
ATOM 621 N N . PHE A 1 82 ? -0.310 -15.354 0.664 1.00 98.88 82 PHE A N 1
ATOM 622 C CA . PHE A 1 82 ? -0.709 -14.307 1.609 1.00 98.88 82 PHE A CA 1
ATOM 623 C C . PHE A 1 82 ? -2.177 -13.910 1.424 1.00 98.88 82 PHE A C 1
ATOM 625 O O . PHE A 1 82 ? -2.930 -13.837 2.390 1.00 98.88 82 PHE A O 1
ATOM 632 N N . VAL A 1 83 ? -2.614 -13.675 0.181 1.00 98.88 83 VAL A N 1
ATOM 633 C CA . VAL A 1 83 ? -4.005 -13.284 -0.088 1.00 98.88 83 VAL A CA 1
ATOM 634 C C . VAL A 1 83 ? -4.981 -14.400 0.267 1.00 98.88 83 VAL A C 1
ATOM 636 O O . VAL A 1 83 ? -6.053 -14.110 0.800 1.00 98.88 83 VAL A O 1
ATOM 639 N N . LYS A 1 84 ? -4.635 -15.661 -0.013 1.00 98.75 84 LYS A N 1
ATOM 640 C CA . LYS A 1 84 ? -5.464 -16.803 0.382 1.00 98.75 84 LYS A CA 1
ATOM 641 C C . LYS A 1 84 ? -5.624 -16.846 1.903 1.00 98.75 84 LYS A C 1
ATOM 643 O O . LYS A 1 84 ? -6.751 -16.857 2.380 1.00 98.75 84 LYS A O 1
ATOM 648 N N . GLU A 1 85 ? -4.515 -16.815 2.635 1.00 98.75 85 GLU A N 1
ATOM 649 C CA . GLU A 1 85 ? -4.511 -16.820 4.102 1.00 98.75 85 GLU A CA 1
ATOM 650 C C . GLU A 1 85 ? -5.315 -15.636 4.664 1.00 98.75 85 GLU A C 1
ATOM 652 O O . GLU A 1 85 ? -6.184 -15.817 5.514 1.00 98.75 85 GLU A O 1
ATOM 657 N N . TYR A 1 86 ? -5.130 -14.435 4.105 1.00 98.81 86 TYR A N 1
ATOM 658 C CA . TYR A 1 86 ? -5.884 -13.254 4.522 1.00 98.81 86 TYR A CA 1
ATOM 659 C C . TYR A 1 86 ? -7.391 -13.434 4.308 1.00 98.81 86 TYR A C 1
ATOM 661 O O . TYR A 1 86 ? -8.180 -13.091 5.181 1.00 98.81 86 TYR A O 1
ATOM 669 N N . LYS A 1 87 ? -7.817 -13.987 3.165 1.00 98.56 87 LYS A N 1
ATOM 670 C CA . LYS A 1 87 ? -9.240 -14.226 2.854 1.00 98.56 87 LYS A CA 1
ATOM 671 C C . LYS A 1 87 ? -9.866 -15.342 3.688 1.00 98.56 87 LYS A C 1
ATOM 673 O O . LYS A 1 87 ? -11.088 -15.340 3.887 1.00 98.56 87 LYS A O 1
ATOM 678 N N . ASP A 1 88 ? -9.057 -16.281 4.167 1.00 98.12 88 ASP A N 1
ATOM 679 C CA . ASP A 1 88 ? -9.500 -17.315 5.099 1.00 98.12 88 ASP A CA 1
ATOM 680 C C . ASP A 1 88 ? -9.833 -16.679 6.468 1.00 98.12 88 ASP A C 1
ATOM 682 O O . ASP A 1 88 ? -10.880 -16.993 7.039 1.00 98.12 88 ASP A O 1
ATOM 686 N N . ASN A 1 89 ? -9.045 -15.687 6.910 1.00 96.94 89 ASN A N 1
ATOM 687 C CA . ASN A 1 89 ? -9.192 -15.027 8.218 1.00 96.94 89 ASN A CA 1
ATOM 688 C C . ASN A 1 89 ? -10.099 -13.776 8.210 1.00 96.94 89 ASN A C 1
ATOM 690 O O . ASN A 1 89 ? -10.736 -13.461 9.217 1.00 96.94 89 ASN A O 1
ATOM 694 N N . TYR A 1 90 ? -10.199 -13.063 7.084 1.00 98.06 90 TYR A N 1
ATOM 695 C CA . TYR A 1 90 ? -10.868 -11.763 6.980 1.00 98.06 90 TYR A CA 1
ATOM 696 C C . TYR A 1 90 ? -11.829 -11.682 5.795 1.00 98.06 90 TYR A C 1
ATOM 698 O O . TYR A 1 90 ? -11.580 -12.212 4.713 1.00 98.06 90 TYR A O 1
ATOM 706 N N . LYS A 1 91 ? -12.935 -10.951 5.987 1.00 97.12 91 LYS A N 1
ATOM 707 C CA . LYS A 1 91 ? -13.958 -10.694 4.950 1.00 97.12 91 LYS A CA 1
ATOM 708 C C . LYS A 1 91 ? -14.038 -9.232 4.509 1.00 97.12 91 LYS A C 1
ATOM 710 O O . LYS A 1 91 ? -14.818 -8.899 3.626 1.00 97.12 91 LYS A O 1
ATOM 715 N N . THR A 1 92 ? -13.220 -8.368 5.101 1.00 98.06 92 THR A N 1
ATOM 716 C CA . THR A 1 92 ? -13.170 -6.930 4.822 1.00 98.06 92 THR A CA 1
ATOM 717 C C . THR A 1 92 ? -11.736 -6.440 4.921 1.00 98.06 92 THR A C 1
ATOM 719 O O . THR A 1 92 ? -11.000 -6.897 5.795 1.00 98.06 92 THR A O 1
ATOM 722 N N . LEU A 1 93 ? -11.370 -5.461 4.099 1.00 98.75 93 LEU A N 1
ATOM 723 C CA . LEU A 1 93 ? -10.084 -4.774 4.163 1.00 98.75 93 LEU A CA 1
ATOM 724 C C . LEU A 1 93 ? -10.330 -3.268 4.141 1.00 98.75 93 LEU A C 1
ATOM 726 O O . LEU A 1 93 ? -10.730 -2.708 3.123 1.00 98.75 93 LEU A O 1
ATOM 730 N N . SER A 1 94 ? -10.105 -2.607 5.276 1.00 98.75 94 SER A N 1
ATOM 731 C CA . SER A 1 94 ? -10.371 -1.174 5.404 1.00 98.75 94 SER A CA 1
ATOM 732 C C . SER A 1 94 ? -9.227 -0.337 4.851 1.00 98.75 94 SER A C 1
ATOM 734 O O . SER A 1 94 ? -9.470 0.687 4.224 1.00 98.75 94 SER A O 1
ATOM 736 N N . ILE A 1 95 ? -7.978 -0.729 5.103 1.00 98.88 95 ILE A N 1
ATOM 737 C CA . ILE A 1 95 ? -6.812 0.054 4.683 1.00 98.88 95 ILE A CA 1
ATOM 738 C C . ILE A 1 95 ? -5.696 -0.895 4.242 1.00 98.88 95 ILE A C 1
ATOM 740 O O . ILE A 1 95 ? -5.262 -1.750 5.009 1.00 98.88 95 ILE A O 1
ATOM 744 N N . LEU A 1 96 ? -5.202 -0.709 3.021 1.00 98.94 96 LEU A N 1
ATOM 745 C CA . LEU A 1 96 ? -4.030 -1.387 2.475 1.00 98.94 96 LEU A CA 1
ATOM 746 C C . LEU A 1 96 ? -2.895 -0.376 2.300 1.00 98.94 96 LEU A C 1
ATOM 748 O O . LEU A 1 96 ? -2.970 0.505 1.444 1.00 98.94 96 LEU A O 1
ATOM 752 N N . ILE A 1 97 ? -1.838 -0.500 3.099 1.00 98.88 97 ILE A N 1
ATOM 753 C CA . ILE A 1 97 ? -0.662 0.373 3.043 1.00 98.88 97 ILE A CA 1
ATOM 754 C C . ILE A 1 97 ? 0.472 -0.362 2.330 1.00 98.88 97 ILE A C 1
ATOM 756 O O . ILE A 1 97 ? 1.094 -1.272 2.882 1.00 98.88 97 ILE A O 1
ATOM 760 N N . L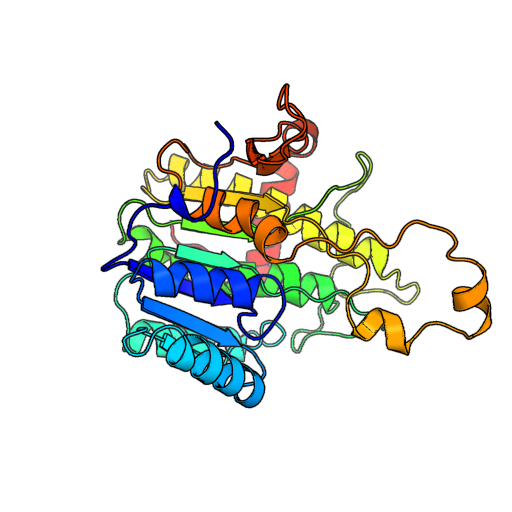EU A 1 98 ? 0.761 0.078 1.106 1.00 98.81 98 LEU A N 1
ATOM 761 C CA . LEU A 1 98 ? 1.791 -0.459 0.216 1.00 98.81 98 LEU A CA 1
ATOM 762 C C . LEU A 1 98 ? 3.162 0.149 0.563 1.00 98.81 98 LEU A C 1
ATOM 764 O O . LEU A 1 98 ? 3.765 0.880 -0.229 1.00 98.81 98 LEU A O 1
ATOM 768 N N . ASN A 1 99 ? 3.602 -0.071 1.804 1.00 97.44 99 ASN A N 1
ATOM 769 C CA . ASN A 1 99 ? 4.772 0.582 2.392 1.00 97.44 99 ASN A CA 1
ATOM 770 C C . ASN A 1 99 ? 6.107 -0.088 2.037 1.00 97.44 99 ASN A C 1
ATOM 772 O O . ASN A 1 99 ? 7.108 0.625 1.922 1.00 97.44 99 ASN A O 1
ATOM 776 N N . GLU A 1 100 ? 6.140 -1.411 1.867 1.00 94.94 100 GLU A N 1
ATOM 777 C CA . GLU A 1 100 ? 7.385 -2.146 1.633 1.00 94.94 100 GLU A CA 1
ATOM 778 C C . GLU A 1 100 ? 8.124 -1.602 0.413 1.00 94.94 100 GLU A C 1
ATOM 780 O O . GLU A 1 100 ? 7.577 -1.433 -0.677 1.00 94.94 100 GLU A O 1
ATOM 785 N N . THR A 1 101 ? 9.397 -1.281 0.595 1.00 92.31 101 THR A N 1
ATOM 786 C CA . THR A 1 101 ? 10.196 -0.755 -0.499 1.00 92.31 101 THR A CA 1
ATOM 787 C C . THR A 1 101 ? 11.658 -1.094 -0.313 1.00 92.31 101 THR A C 1
ATOM 789 O O . THR A 1 101 ? 12.203 -0.978 0.784 1.00 92.31 101 THR A O 1
ATOM 792 N N . ILE A 1 102 ? 12.307 -1.455 -1.412 1.00 91.50 102 ILE A N 1
ATOM 793 C CA . ILE A 1 102 ? 13.744 -1.665 -1.469 1.00 91.50 102 ILE A CA 1
ATOM 794 C C . ILE A 1 102 ? 14.405 -0.589 -2.326 1.00 91.50 102 ILE A C 1
ATOM 796 O O . ILE A 1 102 ? 13.854 -0.100 -3.319 1.00 91.50 102 ILE A O 1
ATOM 800 N N . GLN A 1 103 ? 15.624 -0.239 -1.927 1.00 86.88 103 GLN A N 1
ATOM 801 C CA . GLN A 1 103 ? 16.529 0.608 -2.692 1.00 86.88 103 GLN A CA 1
ATOM 802 C C . GLN A 1 103 ? 17.875 -0.112 -2.826 1.00 86.88 103 GLN A C 1
ATOM 804 O O . GLN A 1 103 ? 18.865 0.248 -2.179 1.00 86.88 103 GLN A O 1
ATOM 809 N N . SER A 1 104 ? 17.905 -1.173 -3.633 1.00 77.25 104 SER A N 1
ATOM 810 C CA . SER A 1 104 ? 19.071 -2.057 -3.711 1.00 77.25 104 SER A CA 1
ATOM 811 C C . SER A 1 104 ? 20.274 -1.364 -4.375 1.00 77.25 104 SER A C 1
ATOM 813 O O . SER A 1 104 ? 20.120 -0.652 -5.375 1.00 77.25 104 SER A O 1
ATOM 815 N N . PRO A 1 105 ? 21.495 -1.497 -3.821 1.00 70.88 105 PRO A N 1
ATOM 816 C CA . PRO A 1 105 ? 22.717 -1.079 -4.500 1.00 70.88 105 PRO A CA 1
ATOM 817 C C . PRO A 1 105 ? 23.141 -2.039 -5.613 1.00 70.88 105 PRO A C 1
ATOM 819 O O . PRO A 1 105 ? 23.874 -1.616 -6.507 1.00 70.88 105 PRO A O 1
ATOM 822 N N . GLN A 1 106 ? 22.695 -3.294 -5.569 1.00 84.19 106 GLN A N 1
ATOM 823 C CA . GLN A 1 106 ? 23.072 -4.340 -6.515 1.00 84.19 106 GLN A CA 1
ATOM 824 C C . GLN A 1 106 ? 21.915 -4.632 -7.476 1.00 84.19 106 GLN A C 1
ATOM 826 O O . GLN A 1 106 ? 20.758 -4.329 -7.188 1.00 84.19 106 GLN A O 1
ATOM 831 N N . PHE A 1 107 ? 22.243 -5.149 -8.661 1.00 88.00 107 PHE A N 1
ATOM 832 C CA . PHE A 1 107 ? 21.231 -5.617 -9.600 1.00 88.00 107 PHE A CA 1
ATOM 833 C C . PHE A 1 107 ? 20.781 -7.013 -9.190 1.00 88.00 107 PHE A C 1
ATOM 835 O O . PHE A 1 107 ? 21.590 -7.937 -9.154 1.00 88.00 107 PHE A O 1
ATOM 842 N N . GLU A 1 108 ? 19.490 -7.157 -8.934 1.00 91.88 108 GLU A N 1
ATOM 843 C CA . GLU A 1 108 ? 18.858 -8.418 -8.565 1.00 91.88 108 GLU A CA 1
ATOM 844 C C . GLU A 1 108 ? 17.556 -8.567 -9.343 1.00 91.88 108 GLU A C 1
ATOM 846 O O . GLU A 1 108 ? 17.005 -7.590 -9.870 1.00 91.88 108 GLU A O 1
ATOM 851 N N . LYS A 1 109 ? 17.065 -9.804 -9.418 1.00 94.75 109 LYS A N 1
ATOM 852 C CA . LYS A 1 109 ? 15.791 -10.109 -10.054 1.00 94.75 109 LYS A CA 1
ATOM 853 C C . LYS A 1 109 ? 14.822 -10.749 -9.073 1.00 94.75 109 LYS A C 1
ATOM 855 O O . LYS A 1 109 ? 15.237 -11.550 -8.244 1.00 94.75 109 LYS A O 1
ATOM 860 N N . THR A 1 110 ? 13.540 -10.427 -9.221 1.00 95.81 110 THR A N 1
ATOM 861 C CA . THR A 1 110 ? 12.452 -11.180 -8.585 1.00 95.81 110 THR A CA 1
ATOM 862 C C . THR A 1 110 ? 12.382 -12.600 -9.148 1.00 95.81 110 THR A C 1
ATOM 864 O O . THR A 1 110 ? 13.007 -12.901 -10.174 1.00 95.81 110 THR A O 1
ATOM 867 N N . LYS A 1 111 ? 11.572 -13.466 -8.533 1.00 95.25 111 LYS A N 1
ATOM 868 C CA . LYS A 1 111 ? 11.364 -14.845 -8.999 1.00 95.25 111 LYS A CA 1
ATOM 869 C C . LYS A 1 111 ? 10.834 -14.908 -10.436 1.00 95.25 111 LYS A C 1
ATOM 871 O O . LYS A 1 111 ? 11.204 -15.794 -11.201 1.00 95.25 111 LYS A O 1
ATOM 876 N N . GLU A 1 112 ? 10.040 -13.921 -10.838 1.00 94.69 112 GLU A N 1
ATOM 877 C CA . GLU A 1 112 ? 9.493 -13.771 -12.194 1.00 94.69 112 GLU A CA 1
ATOM 878 C C . GLU A 1 112 ? 10.465 -13.092 -13.179 1.00 94.69 112 GLU A C 1
ATOM 880 O O . GLU A 1 112 ? 10.160 -12.907 -14.363 1.00 94.69 112 GLU A O 1
ATOM 885 N N . GLY A 1 113 ? 11.660 -12.718 -12.714 1.00 9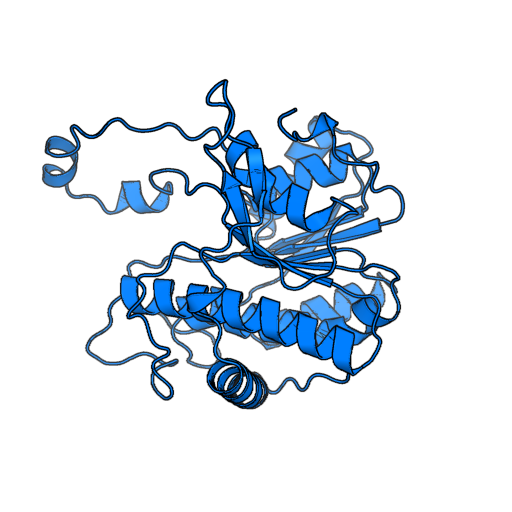5.06 113 GLY A N 1
ATOM 886 C CA . GLY A 1 113 ? 12.727 -12.168 -13.543 1.00 95.06 113 GLY A CA 1
ATOM 887 C C . GLY A 1 113 ? 12.644 -10.659 -13.791 1.00 95.06 113 GLY A C 1
ATOM 888 O O . GLY A 1 113 ? 13.302 -10.175 -14.721 1.00 95.06 113 GLY A O 1
ATOM 889 N N . PHE A 1 114 ? 11.857 -9.915 -13.008 1.00 95.62 114 PHE A N 1
ATOM 890 C CA . PHE A 1 114 ? 11.830 -8.446 -13.040 1.00 95.62 114 PHE A CA 1
ATOM 891 C C . PHE A 1 114 ? 13.003 -7.864 -12.266 1.00 95.62 114 PHE A C 1
ATOM 893 O O . PHE A 1 114 ? 13.477 -8.497 -11.334 1.00 95.62 114 PHE A O 1
ATOM 900 N N . GLU A 1 115 ? 13.462 -6.661 -12.615 1.00 96.06 115 GLU A N 1
ATOM 901 C CA . GLU A 1 115 ? 14.424 -5.956 -11.763 1.00 96.06 115 GLU A CA 1
ATOM 902 C C . GLU A 1 115 ? 13.810 -5.738 -10.373 1.00 96.06 115 GLU A C 1
ATOM 904 O O . GLU A 1 115 ? 12.634 -5.382 -10.266 1.00 96.06 115 GLU A O 1
ATOM 909 N N . SER A 1 116 ? 14.583 -6.005 -9.318 1.00 95.44 116 SER A N 1
ATOM 910 C CA . SER A 1 116 ? 14.036 -6.167 -7.968 1.00 95.44 116 SER A CA 1
ATOM 911 C C . SER A 1 116 ? 13.337 -4.917 -7.435 1.00 95.44 116 SER A C 1
ATOM 913 O O . SER A 1 116 ? 12.268 -5.042 -6.840 1.00 95.44 116 SER A O 1
ATOM 915 N N . GLN A 1 117 ? 13.856 -3.707 -7.671 1.00 95.50 117 GLN A N 1
ATOM 916 C CA . GLN A 1 117 ? 13.209 -2.487 -7.178 1.00 95.50 117 GLN A CA 1
ATOM 917 C C . GLN A 1 117 ? 11.864 -2.244 -7.865 1.00 95.50 117 GLN A C 1
ATOM 919 O O . GLN A 1 117 ? 10.888 -1.932 -7.187 1.00 95.50 117 GLN A O 1
ATOM 924 N N . PHE A 1 118 ? 11.773 -2.401 -9.187 1.00 96.44 118 PHE A N 1
ATOM 925 C CA . PHE A 1 118 ? 10.500 -2.287 -9.905 1.00 96.44 118 PHE A CA 1
ATOM 926 C C . PHE A 1 118 ? 9.531 -3.419 -9.538 1.00 96.44 118 PHE A C 1
ATOM 928 O O . PHE A 1 118 ? 8.336 -3.181 -9.348 1.00 96.44 118 PHE A O 1
ATOM 935 N N . GLY A 1 119 ? 10.061 -4.633 -9.394 1.00 97.12 119 GLY A N 1
ATOM 936 C CA . GLY A 1 119 ? 9.325 -5.817 -8.973 1.00 97.12 119 GLY A CA 1
ATOM 937 C C . GLY A 1 119 ? 8.677 -5.647 -7.601 1.00 97.12 119 GLY A C 1
ATOM 938 O O . GLY A 1 119 ? 7.461 -5.733 -7.493 1.00 97.12 119 GLY A O 1
ATOM 939 N N . VAL A 1 120 ? 9.462 -5.325 -6.573 1.00 97.12 120 VAL A N 1
ATOM 940 C CA . VAL A 1 120 ? 8.982 -5.177 -5.188 1.00 97.12 120 VAL A CA 1
ATOM 941 C C . VAL A 1 120 ? 8.166 -3.911 -4.996 1.00 97.12 120 VAL A C 1
ATOM 943 O O . VAL A 1 120 ? 7.039 -3.968 -4.512 1.00 97.12 120 VAL A O 1
ATOM 946 N N . ASN A 1 121 ? 8.729 -2.754 -5.359 1.00 97.62 121 ASN A N 1
ATOM 947 C CA . ASN A 1 121 ? 8.140 -1.471 -4.977 1.00 97.62 121 ASN A CA 1
ATOM 948 C C . ASN A 1 121 ? 6.801 -1.223 -5.678 1.00 97.62 121 ASN A C 1
ATOM 950 O O . ASN A 1 121 ? 5.981 -0.489 -5.121 1.00 97.62 121 ASN A O 1
ATOM 954 N N . TYR A 1 122 ? 6.622 -1.798 -6.877 1.00 98.38 122 TYR A N 1
ATOM 955 C CA . TYR A 1 122 ? 5.469 -1.571 -7.741 1.00 98.38 122 TYR A CA 1
ATOM 956 C C . TYR A 1 122 ? 4.737 -2.858 -8.156 1.00 98.38 122 TYR A C 1
ATOM 958 O O . TYR A 1 122 ? 3.581 -3.013 -7.777 1.00 98.38 122 TYR A O 1
ATOM 966 N N . LEU A 1 123 ? 5.348 -3.783 -8.915 1.00 98.31 123 LEU A N 1
ATOM 967 C CA . LEU A 1 123 ? 4.599 -4.914 -9.504 1.00 98.31 123 LEU A CA 1
ATOM 968 C C . LEU A 1 123 ? 3.997 -5.864 -8.458 1.00 98.31 123 LEU A C 1
ATOM 970 O O . LEU A 1 123 ? 2.856 -6.298 -8.614 1.00 98.31 123 LEU A O 1
ATOM 974 N N . GLY A 1 124 ? 4.728 -6.166 -7.386 1.00 98.69 124 GLY A N 1
ATOM 975 C CA . GLY A 1 124 ? 4.241 -6.998 -6.289 1.00 98.69 124 GLY A CA 1
ATOM 976 C C . GLY A 1 124 ? 3.063 -6.342 -5.571 1.00 98.69 124 GLY A C 1
ATOM 977 O O . GLY A 1 124 ? 2.046 -6.985 -5.324 1.00 98.69 124 GLY A O 1
ATOM 978 N N . HIS A 1 125 ? 3.149 -5.035 -5.317 1.00 98.88 125 HIS A N 1
ATOM 979 C CA . HIS A 1 125 ? 2.043 -4.257 -4.762 1.00 98.88 125 HIS A CA 1
ATOM 980 C C . HIS A 1 125 ? 0.838 -4.171 -5.703 1.00 98.88 125 HIS A C 1
ATOM 982 O O . HIS A 1 125 ? -0.294 -4.337 -5.258 1.00 98.88 125 HIS A O 1
ATOM 988 N N . PHE A 1 126 ? 1.070 -3.983 -7.002 1.00 98.88 126 PHE A N 1
ATOM 989 C CA . 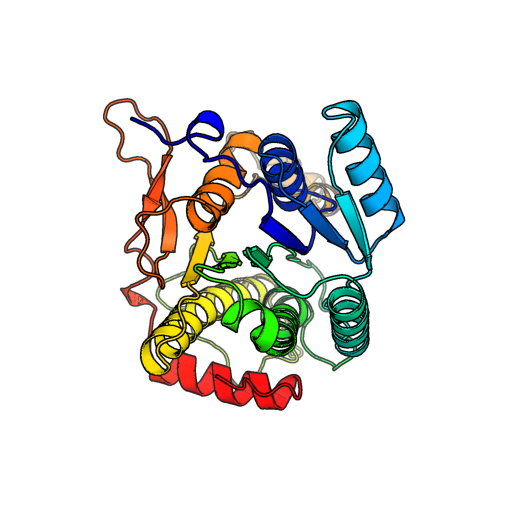PHE A 1 126 ? 0.024 -4.015 -8.019 1.00 98.88 126 PHE A CA 1
ATOM 990 C C . PHE A 1 126 ? -0.695 -5.372 -8.028 1.00 98.88 126 PHE A C 1
ATOM 992 O O . PHE A 1 126 ? -1.922 -5.421 -8.052 1.00 98.88 126 PHE A O 1
ATOM 999 N N . ALA A 1 127 ? 0.039 -6.485 -7.963 1.00 98.88 127 ALA A N 1
ATOM 1000 C CA . ALA A 1 127 ? -0.561 -7.814 -7.882 1.00 98.88 127 ALA A CA 1
ATOM 1001 C C . ALA A 1 127 ? -1.353 -8.004 -6.577 1.00 98.88 127 ALA A C 1
ATOM 1003 O O . ALA A 1 127 ? -2.497 -8.459 -6.611 1.00 98.88 127 ALA A O 1
ATOM 1004 N N . LEU A 1 128 ? -0.775 -7.605 -5.439 1.00 98.94 128 LEU A N 1
ATOM 1005 C CA . LEU A 1 128 ? -1.407 -7.684 -4.122 1.00 98.94 128 LEU A CA 1
ATOM 1006 C C . LEU A 1 128 ? -2.741 -6.927 -4.081 1.00 98.94 128 LEU A C 1
ATOM 1008 O O . LEU A 1 128 ? -3.752 -7.489 -3.662 1.00 98.94 128 LEU A O 1
ATOM 1012 N N . THR A 1 129 ? -2.766 -5.674 -4.545 1.00 98.94 129 THR A N 1
ATOM 1013 C CA . THR A 1 129 ? -3.989 -4.860 -4.565 1.00 98.94 129 THR A CA 1
ATOM 1014 C C . THR A 1 129 ? -5.059 -5.467 -5.470 1.00 98.94 129 THR A C 1
ATOM 1016 O O . THR A 1 129 ? -6.215 -5.536 -5.060 1.00 98.94 129 THR A O 1
ATOM 1019 N N . GLY A 1 130 ? -4.695 -5.965 -6.655 1.00 98.81 130 GLY A N 1
ATOM 1020 C CA . GLY A 1 130 ? -5.653 -6.588 -7.575 1.00 98.81 130 GLY A CA 1
ATOM 1021 C C . GLY A 1 130 ? -6.293 -7.853 -7.004 1.00 98.81 130 GLY A C 1
ATOM 1022 O O . GLY A 1 130 ? -7.491 -8.074 -7.165 1.00 98.81 130 GLY A O 1
ATOM 1023 N N . LEU A 1 131 ? -5.517 -8.661 -6.278 1.00 98.88 131 LEU A N 1
ATOM 1024 C CA . LEU A 1 131 ? -5.997 -9.896 -5.653 1.00 98.88 131 LEU A CA 1
ATOM 1025 C C . LEU A 1 131 ? -6.862 -9.656 -4.398 1.00 98.88 131 LEU A C 1
ATOM 1027 O O . LEU A 1 131 ? -7.680 -10.514 -4.057 1.00 98.88 131 LEU A O 1
ATOM 1031 N N . LEU A 1 132 ? -6.709 -8.504 -3.737 1.00 98.81 132 LEU A N 1
ATOM 1032 C CA . LEU A 1 132 ? -7.513 -8.063 -2.584 1.00 98.81 132 LEU A CA 1
ATOM 1033 C C . LEU A 1 132 ? -8.663 -7.111 -2.963 1.00 98.81 132 LEU A C 1
ATOM 1035 O O . LEU A 1 132 ? -9.370 -6.615 -2.083 1.00 98.81 132 LEU A O 1
ATOM 1039 N N . LEU A 1 133 ? -8.846 -6.835 -4.257 1.00 98.75 133 LEU A N 1
ATOM 1040 C CA . LEU A 1 133 ? -9.797 -5.843 -4.760 1.00 98.75 133 LEU A CA 1
ATOM 1041 C C . LEU A 1 133 ? -11.241 -6.121 -4.327 1.00 98.75 133 LEU A C 1
ATOM 1043 O O . LEU A 1 133 ? -11.974 -5.190 -4.013 1.00 98.75 133 LEU A O 1
ATOM 1047 N N . ASP A 1 134 ? -11.650 -7.386 -4.283 1.00 98.25 134 ASP A N 1
ATOM 1048 C CA . ASP A 1 134 ? -12.978 -7.802 -3.825 1.00 98.25 134 ASP A CA 1
ATOM 1049 C C . ASP A 1 134 ? -13.249 -7.380 -2.376 1.00 98.25 134 ASP A C 1
ATOM 1051 O O . ASP A 1 134 ? -14.307 -6.821 -2.095 1.00 98.25 134 ASP A O 1
ATOM 1055 N N . LEU A 1 135 ? -12.276 -7.561 -1.478 1.00 98.62 135 LEU A N 1
ATOM 1056 C CA . LEU A 1 135 ? -12.403 -7.152 -0.078 1.00 98.62 135 LEU A CA 1
ATOM 1057 C C . LEU A 1 135 ? -12.400 -5.630 0.089 1.00 98.62 135 LEU A C 1
ATOM 1059 O O . LEU A 1 135 ? -13.126 -5.103 0.933 1.00 98.62 135 LEU A O 1
ATOM 1063 N N . LEU A 1 136 ? -11.607 -4.922 -0.721 1.00 98.62 136 LEU A N 1
ATOM 1064 C CA . LEU A 1 136 ? -11.615 -3.458 -0.754 1.00 98.62 136 LEU A CA 1
ATOM 1065 C C . LEU A 1 136 ? -12.991 -2.944 -1.197 1.00 98.62 136 LEU A C 1
ATOM 1067 O O . LEU A 1 136 ? -13.572 -2.109 -0.507 1.00 98.62 136 LEU A O 1
ATOM 1071 N N . LYS A 1 137 ? -13.547 -3.500 -2.281 1.00 97.62 137 LYS A N 1
ATOM 1072 C CA . LYS A 1 137 ? -14.844 -3.104 -2.853 1.00 97.62 137 LYS A CA 1
ATOM 1073 C C . LYS A 1 137 ? -16.008 -3.252 -1.877 1.00 97.62 137 LYS A C 1
ATOM 1075 O O . LYS A 1 137 ? -16.855 -2.367 -1.810 1.00 97.62 137 LYS A O 1
ATOM 1080 N N . VAL A 1 138 ? -16.067 -4.362 -1.138 1.00 97.19 138 VAL A N 1
ATOM 1081 C CA . VAL A 1 138 ? -17.164 -4.613 -0.182 1.00 97.19 138 VAL A CA 1
ATOM 1082 C C . VAL A 1 138 ? -17.018 -3.826 1.120 1.00 97.19 138 VAL A C 1
ATOM 1084 O O . VAL A 1 138 ? -17.962 -3.772 1.902 1.00 97.19 138 VAL A O 1
ATOM 1087 N N . THR A 1 139 ? -15.852 -3.224 1.370 1.00 98.12 139 THR A N 1
ATOM 1088 C CA . THR A 1 139 ? -15.584 -2.469 2.596 1.00 98.12 139 THR A CA 1
ATOM 1089 C C . THR A 1 139 ? -15.825 -0.975 2.354 1.00 98.12 139 THR A C 1
ATOM 1091 O O . THR A 1 139 ? -15.054 -0.351 1.620 1.00 98.12 139 THR A O 1
ATOM 1094 N N . PRO A 1 140 ? -16.847 -0.360 2.979 1.00 92.31 140 PRO A N 1
ATOM 1095 C CA . PRO A 1 140 ? -17.148 1.053 2.770 1.00 92.31 140 PRO A CA 1
ATOM 1096 C C . PRO A 1 140 ? -15.972 1.955 3.142 1.00 92.31 140 PRO A C 1
ATOM 1098 O O . PRO A 1 140 ? -15.356 1.785 4.198 1.00 92.31 140 PRO A O 1
ATOM 1101 N N . ASN A 1 141 ? -15.695 2.954 2.300 1.00 93.19 141 ASN A N 1
ATOM 1102 C CA . ASN A 1 141 ? -14.610 3.921 2.494 1.00 93.19 141 ASN A CA 1
ATOM 1103 C C . ASN A 1 141 ? -13.223 3.277 2.675 1.00 93.19 141 ASN A C 1
ATOM 1105 O O . ASN A 1 141 ? -12.368 3.841 3.372 1.00 93.19 141 ASN A O 1
ATOM 1109 N N . SER A 1 142 ? -13.001 2.091 2.096 1.00 98.44 142 SER A N 1
ATOM 1110 C CA . SER A 1 142 ? -11.696 1.437 2.132 1.00 98.44 142 SER A CA 1
ATOM 1111 C C . SER A 1 142 ? -10.640 2.241 1.378 1.00 98.44 142 SER A C 1
ATOM 1113 O O . SER A 1 142 ? -10.957 3.070 0.523 1.00 98.44 142 SER A O 1
ATOM 1115 N N . ARG A 1 143 ? -9.365 2.047 1.721 1.00 98.62 143 ARG A N 1
ATOM 1116 C CA . ARG A 1 143 ? -8.273 2.868 1.185 1.00 98.62 143 ARG A CA 1
ATOM 1117 C C . ARG A 1 143 ? -7.075 2.047 0.757 1.00 98.62 143 ARG A C 1
ATOM 1119 O O . ARG A 1 143 ? -6.621 1.183 1.503 1.00 98.62 143 ARG A O 1
ATOM 1126 N N . VAL A 1 144 ? -6.506 2.391 -0.392 1.00 98.88 144 VAL A N 1
ATOM 1127 C CA . VAL A 1 144 ? -5.193 1.912 -0.840 1.00 98.88 144 VAL A CA 1
ATOM 1128 C C . VAL A 1 144 ? -4.207 3.071 -0.785 1.00 98.88 144 VAL A C 1
ATOM 1130 O O . VAL A 1 144 ? -4.414 4.101 -1.423 1.00 98.88 144 VAL A O 1
ATOM 1133 N N . ILE A 1 145 ? -3.134 2.911 -0.012 1.00 98.75 145 ILE A N 1
ATOM 1134 C CA . ILE A 1 145 ? -2.125 3.948 0.211 1.00 98.75 145 ILE A CA 1
ATOM 1135 C C . ILE A 1 145 ? -0.813 3.525 -0.441 1.00 98.75 145 ILE A C 1
ATOM 1137 O O . ILE A 1 145 ? -0.162 2.583 0.011 1.00 98.75 145 ILE A O 1
ATOM 1141 N N . SER A 1 146 ? -0.417 4.241 -1.492 1.00 98.38 146 SER A N 1
ATOM 1142 C CA . SER A 1 146 ? 0.821 3.987 -2.237 1.00 98.38 146 SER A CA 1
ATOM 1143 C C . SER A 1 146 ? 1.937 4.941 -1.827 1.00 98.38 146 SER A C 1
ATOM 1145 O O . SER A 1 146 ? 1.728 6.153 -1.752 1.00 98.38 146 SER A O 1
ATOM 1147 N N . ILE A 1 147 ? 3.157 4.427 -1.647 1.00 95.81 147 ILE A N 1
ATOM 1148 C CA . ILE A 1 147 ? 4.317 5.262 -1.309 1.00 95.81 147 ILE A CA 1
ATOM 1149 C C . ILE A 1 147 ? 5.044 5.735 -2.573 1.00 95.81 147 ILE A C 1
ATOM 1151 O O . ILE A 1 147 ? 5.720 4.952 -3.253 1.00 95.81 147 ILE A O 1
ATOM 1155 N N . GLY A 1 148 ? 4.922 7.032 -2.857 1.00 93.12 148 GLY A N 1
ATOM 1156 C CA . GLY A 1 148 ? 5.608 7.744 -3.935 1.00 93.12 148 GLY A CA 1
ATOM 1157 C C . GLY A 1 148 ? 6.918 8.401 -3.489 1.00 93.12 148 GLY A C 1
ATOM 1158 O O . GLY A 1 148 ? 7.469 8.098 -2.427 1.00 93.12 148 GLY A O 1
ATOM 1159 N N . ASN A 1 149 ? 7.443 9.299 -4.325 1.00 89.81 149 ASN A N 1
ATOM 1160 C CA . ASN A 1 149 ? 8.626 10.107 -4.024 1.00 89.81 149 ASN A CA 1
ATOM 1161 C C . ASN A 1 149 ? 8.635 11.401 -4.858 1.00 89.81 149 ASN A C 1
ATOM 1163 O O . ASN A 1 149 ? 7.844 11.553 -5.784 1.00 89.81 149 ASN A O 1
ATOM 1167 N N . ASP A 1 150 ? 9.562 12.317 -4.575 1.00 84.88 150 ASP A N 1
ATOM 1168 C CA . ASP A 1 150 ? 9.833 13.439 -5.474 1.00 84.88 150 ASP A CA 1
ATOM 1169 C C . ASP A 1 150 ? 10.566 12.930 -6.721 1.00 84.88 150 ASP A C 1
ATOM 1171 O O . ASP A 1 150 ? 11.682 12.410 -6.645 1.00 84.88 150 ASP A O 1
ATOM 1175 N N . ILE A 1 151 ? 9.924 13.079 -7.877 1.00 86.00 151 ILE A N 1
ATOM 1176 C CA . ILE A 1 151 ? 10.426 12.591 -9.160 1.00 86.00 151 ILE A CA 1
ATOM 1177 C C . ILE A 1 151 ? 10.934 13.775 -9.998 1.00 86.00 151 ILE A C 1
ATOM 1179 O O . ILE A 1 151 ? 10.263 14.804 -10.092 1.00 86.00 151 ILE A O 1
ATOM 1183 N N . PRO A 1 152 ? 12.107 13.683 -10.649 1.00 86.44 152 PRO A N 1
ATOM 1184 C CA . PRO A 1 152 ? 12.523 14.696 -11.614 1.00 86.44 152 PRO A CA 1
ATOM 1185 C C . PRO A 1 152 ? 11.501 14.823 -12.753 1.00 86.44 152 PRO A C 1
ATOM 1187 O O . PRO A 1 152 ? 11.146 13.816 -13.361 1.00 86.44 152 PRO A O 1
ATOM 1190 N N . LYS A 1 153 ? 11.087 16.050 -13.110 1.00 81.25 153 LYS A N 1
ATOM 1191 C CA . LYS A 1 153 ? 10.032 16.321 -14.119 1.00 81.25 153 LYS A CA 1
ATOM 1192 C C . LYS A 1 153 ? 10.208 15.610 -15.472 1.00 81.25 153 LYS A C 1
ATOM 1194 O O . LYS A 1 153 ? 9.234 15.397 -16.173 1.00 81.25 153 LYS A O 1
ATOM 1199 N N . LYS A 1 154 ? 11.442 15.274 -15.863 1.00 84.31 154 LYS A N 1
ATOM 1200 C CA . LYS A 1 154 ? 11.764 14.616 -17.145 1.00 84.31 154 LYS A CA 1
ATOM 1201 C C . LYS A 1 154 ? 11.798 13.083 -17.066 1.00 84.31 154 LYS A C 1
ATOM 1203 O O . LYS A 1 154 ? 12.171 12.437 -18.043 1.00 84.31 154 LYS A O 1
ATOM 1208 N N . THR A 1 155 ? 11.478 12.502 -15.912 1.00 88.06 155 THR A N 1
ATOM 1209 C CA . THR A 1 155 ? 11.439 11.047 -15.731 1.00 88.06 155 THR A CA 1
ATOM 1210 C C . THR A 1 155 ? 10.335 10.454 -16.593 1.00 88.06 155 THR A C 1
ATOM 1212 O O . THR A 1 155 ? 9.222 10.967 -16.615 1.00 88.06 155 THR A O 1
ATOM 1215 N N . LYS A 1 156 ? 10.643 9.356 -17.284 1.00 89.81 156 LYS A N 1
ATOM 1216 C CA . LYS A 1 156 ? 9.679 8.571 -18.055 1.00 89.81 156 LYS A CA 1
ATOM 1217 C C . LYS A 1 156 ? 9.800 7.104 -17.670 1.00 89.81 156 LYS A C 1
ATOM 1219 O O . LYS A 1 156 ? 10.888 6.654 -17.309 1.00 89.81 156 LYS A O 1
ATOM 1224 N N . LEU A 1 157 ? 8.698 6.370 -17.786 1.00 92.94 157 LEU A N 1
ATOM 1225 C CA . LEU A 1 157 ? 8.728 4.914 -17.723 1.00 92.94 157 LEU A CA 1
ATOM 1226 C C . LEU A 1 157 ? 9.430 4.372 -18.973 1.00 92.94 157 LEU A C 1
ATOM 1228 O O . LEU A 1 157 ? 9.082 4.727 -20.100 1.00 92.94 157 LEU A O 1
ATOM 1232 N N . ALA A 1 158 ? 10.411 3.502 -18.776 1.00 91.94 158 ALA A N 1
ATOM 1233 C CA . ALA A 1 158 ? 11.093 2.783 -19.838 1.00 91.94 158 ALA A CA 1
ATOM 1234 C C . ALA A 1 158 ? 10.332 1.483 -20.139 1.00 91.94 158 ALA A C 1
ATOM 1236 O O . ALA A 1 158 ? 10.749 0.393 -19.737 1.00 91.94 158 ALA A O 1
ATOM 1237 N N . PHE A 1 159 ? 9.191 1.608 -20.827 1.00 90.25 159 PHE A N 1
ATOM 1238 C CA . PHE A 1 159 ? 8.418 0.460 -21.306 1.00 90.25 159 PHE A CA 1
ATOM 1239 C C . PHE A 1 159 ? 9.337 -0.509 -22.070 1.00 90.25 159 PHE A C 1
ATOM 1241 O O . PHE A 1 159 ? 10.100 -0.096 -22.939 1.00 90.25 159 PHE A O 1
ATOM 1248 N N . GLY A 1 160 ? 9.317 -1.791 -21.691 1.00 85.25 160 GLY A N 1
ATOM 1249 C CA . GLY A 1 160 ? 10.216 -2.824 -22.229 1.00 85.25 160 GLY A CA 1
ATOM 1250 C C . GLY A 1 160 ? 11.508 -3.059 -21.430 1.00 85.25 160 GLY A C 1
ATOM 1251 O O . GLY A 1 160 ? 12.184 -4.059 -21.657 1.00 85.25 160 GLY A O 1
ATOM 1252 N N . HIS A 1 161 ? 11.831 -2.217 -20.441 1.00 88.38 161 HIS A N 1
ATOM 1253 C CA . HIS A 1 161 ? 13.062 -2.332 -19.643 1.00 88.38 161 HIS A CA 1
ATOM 1254 C C . HIS A 1 161 ? 12.831 -2.651 -18.157 1.00 88.38 161 HIS A C 1
ATOM 1256 O O . HIS A 1 161 ? 13.721 -2.454 -17.333 1.00 88.38 161 HIS A O 1
ATOM 1262 N N . PHE A 1 162 ? 11.675 -3.210 -17.792 1.00 91.00 162 PHE A N 1
ATOM 1263 C CA . PHE A 1 162 ? 11.356 -3.569 -16.399 1.00 91.00 162 PHE A CA 1
ATOM 1264 C C . PHE A 1 162 ? 12.122 -4.791 -15.861 1.00 91.00 162 PHE A C 1
ATOM 1266 O O . PHE A 1 162 ? 12.152 -5.011 -14.655 1.00 91.00 162 PHE A O 1
ATOM 1273 N N . LYS A 1 163 ? 12.779 -5.572 -16.729 1.00 90.81 163 LYS A N 1
ATOM 1274 C CA . LYS A 1 163 ? 13.620 -6.725 -16.342 1.00 90.81 163 LYS A CA 1
ATOM 1275 C C . LYS A 1 163 ? 15.104 -6.387 -16.134 1.00 90.81 163 LYS A C 1
ATOM 1277 O O . LYS A 1 163 ? 15.898 -7.281 -15.843 1.00 90.81 163 LYS A O 1
ATOM 1282 N N . GLY A 1 164 ? 15.493 -5.121 -16.300 1.00 82.69 164 GLY A N 1
ATOM 1283 C CA . GLY A 1 164 ? 16.900 -4.715 -16.261 1.00 82.69 164 GLY A CA 1
ATOM 1284 C C . GLY A 1 164 ? 17.629 -4.841 -17.601 1.00 82.69 164 GLY A C 1
ATOM 1285 O O . GLY A 1 164 ? 17.100 -5.367 -18.579 1.00 82.69 164 GLY A O 1
ATOM 1286 N N . SER A 1 165 ? 18.861 -4.328 -17.646 1.00 73.38 165 SER A N 1
ATOM 1287 C CA . SER A 1 165 ? 19.793 -4.466 -18.773 1.00 73.38 165 SER A CA 1
ATOM 1288 C C . SER A 1 165 ? 21.245 -4.444 -18.278 1.00 73.38 165 SER A C 1
ATOM 1290 O O . SER A 1 165 ? 21.507 -4.087 -17.129 1.00 73.38 165 SER A O 1
ATOM 1292 N N . ASN A 1 166 ? 22.199 -4.756 -19.163 1.00 61.84 166 ASN A N 1
ATOM 1293 C CA . ASN A 1 166 ? 23.639 -4.811 -18.855 1.00 61.84 166 ASN A CA 1
ATOM 1294 C C . ASN A 1 166 ? 24.242 -3.465 -18.387 1.00 61.84 166 ASN A C 1
ATOM 1296 O O . ASN A 1 166 ? 25.383 -3.431 -17.937 1.00 61.84 166 ASN A O 1
ATOM 1300 N N . LYS A 1 167 ? 23.498 -2.350 -18.472 1.00 74.00 167 LYS A N 1
ATOM 1301 C CA . LYS A 1 167 ? 23.884 -1.025 -17.949 1.00 74.00 167 LYS A CA 1
ATOM 1302 C C . LYS A 1 167 ? 22.954 -0.603 -16.805 1.00 74.00 167 LYS A C 1
ATOM 1304 O O . LYS A 1 167 ? 22.288 0.432 -16.888 1.00 74.00 167 LYS A O 1
ATOM 1309 N N . TYR A 1 168 ? 22.869 -1.431 -15.763 1.00 82.50 168 TYR A N 1
ATOM 1310 C CA . TYR A 1 168 ? 22.007 -1.182 -14.606 1.00 82.50 168 TYR A CA 1
ATOM 1311 C C . TYR A 1 168 ? 22.308 0.172 -13.952 1.00 82.50 168 TYR A C 1
ATOM 1313 O O . TYR A 1 168 ? 23.455 0.521 -13.676 1.00 82.50 168 TYR A O 1
ATOM 1321 N N . ASN A 1 169 ? 21.251 0.937 -13.688 1.00 87.31 169 ASN A N 1
ATOM 1322 C CA . ASN A 1 169 ? 21.321 2.178 -12.935 1.00 87.31 169 ASN A CA 1
ATOM 1323 C C . ASN A 1 169 ? 20.271 2.125 -11.825 1.00 87.31 169 ASN A C 1
ATOM 1325 O O . ASN A 1 169 ? 19.077 2.286 -12.084 1.00 87.31 169 ASN A O 1
ATOM 1329 N N . ARG A 1 170 ? 20.741 1.904 -10.595 1.00 89.62 170 ARG A N 1
ATOM 1330 C CA . ARG A 1 170 ? 19.888 1.730 -9.415 1.00 89.62 170 ARG A CA 1
ATOM 1331 C C . ARG A 1 170 ? 18.906 2.879 -9.202 1.00 89.62 170 ARG A C 1
ATOM 1333 O O . ARG A 1 170 ? 17.738 2.630 -8.925 1.00 89.62 170 ARG A O 1
ATOM 1340 N N . ASP A 1 171 ? 19.354 4.121 -9.385 1.00 89.56 171 ASP A N 1
ATOM 1341 C CA . ASP A 1 171 ? 18.539 5.302 -9.105 1.00 89.56 171 ASP A CA 1
ATOM 1342 C C . ASP A 1 171 ? 17.442 5.453 -10.156 1.00 89.56 171 ASP A C 1
ATOM 1344 O O . ASP A 1 171 ? 16.308 5.783 -9.819 1.00 89.56 171 ASP A O 1
ATOM 1348 N N . LYS A 1 172 ? 17.738 5.138 -11.425 1.00 90.94 172 LYS A N 1
ATOM 1349 C CA . LYS A 1 172 ? 16.728 5.120 -12.492 1.00 90.94 172 LYS A CA 1
ATOM 1350 C C . LYS A 1 172 ? 15.633 4.092 -12.216 1.00 90.94 172 LYS A C 1
ATOM 1352 O O . LYS A 1 172 ? 14.465 4.432 -12.373 1.00 90.94 172 LYS A O 1
ATOM 1357 N N . PHE A 1 173 ? 15.984 2.878 -11.785 1.00 92.25 173 PHE A N 1
ATOM 1358 C CA . PHE A 1 173 ? 14.993 1.847 -11.450 1.00 92.25 173 PHE A CA 1
ATOM 1359 C C . PHE A 1 173 ? 14.162 2.216 -10.218 1.00 92.25 173 PHE A C 1
ATOM 1361 O O . PHE A 1 173 ? 12.934 2.116 -10.256 1.00 92.25 173 PHE A O 1
ATOM 1368 N N . TYR A 1 174 ? 14.800 2.749 -9.174 1.00 93.56 174 TYR A N 1
ATOM 1369 C CA . TYR A 1 174 ? 14.100 3.244 -7.992 1.00 93.56 174 TYR A CA 1
ATOM 1370 C C . TYR A 1 174 ? 13.108 4.362 -8.342 1.00 93.56 174 TYR A C 1
ATOM 1372 O O . TYR A 1 174 ? 11.918 4.248 -8.047 1.00 93.56 174 TYR A O 1
ATOM 1380 N N . ILE A 1 175 ? 13.571 5.413 -9.027 1.00 92.81 175 ILE A N 1
ATOM 1381 C CA . ILE A 1 175 ? 12.744 6.558 -9.439 1.00 92.81 175 ILE A CA 1
ATOM 1382 C C . ILE A 1 175 ? 11.606 6.089 -10.356 1.00 92.81 175 ILE A C 1
ATOM 1384 O O . ILE A 1 175 ? 10.465 6.502 -10.162 1.00 92.81 175 ILE A O 1
ATOM 1388 N N . GLN A 1 176 ? 11.881 5.188 -11.303 1.00 94.06 176 GLN A N 1
ATOM 1389 C CA . GLN A 1 176 ? 10.852 4.596 -12.159 1.00 94.06 176 GLN A CA 1
ATOM 1390 C C . GLN A 1 176 ? 9.788 3.848 -11.349 1.00 94.06 176 GLN A C 1
ATOM 1392 O O . GLN A 1 176 ? 8.601 4.031 -11.609 1.00 94.06 176 GLN A O 1
ATOM 1397 N N . SER A 1 177 ? 10.180 3.043 -10.357 1.00 95.88 177 SER A N 1
ATOM 1398 C CA . SER A 1 177 ? 9.218 2.332 -9.506 1.00 95.88 177 SER A CA 1
ATOM 1399 C C . SER A 1 177 ? 8.335 3.290 -8.696 1.00 95.88 177 SER A C 1
ATOM 1401 O O . SER A 1 177 ? 7.144 3.051 -8.525 1.00 95.88 177 SER A O 1
ATOM 1403 N N . LYS A 1 178 ? 8.890 4.426 -8.251 1.00 95.12 178 LYS A N 1
ATOM 1404 C CA . LYS A 1 178 ? 8.135 5.435 -7.498 1.00 95.12 178 LYS A CA 1
ATOM 1405 C C . LYS A 1 178 ? 7.207 6.241 -8.400 1.00 95.12 178 LYS A C 1
ATOM 1407 O O . LYS A 1 178 ? 6.084 6.511 -7.990 1.00 95.12 178 LYS A O 1
ATOM 1412 N N . LEU A 1 179 ? 7.619 6.540 -9.633 1.00 95.44 179 LEU A N 1
ATOM 1413 C CA . LEU A 1 179 ? 6.719 7.094 -10.646 1.00 95.44 179 LEU A CA 1
ATOM 1414 C C . LEU A 1 179 ? 5.557 6.129 -10.936 1.00 95.44 179 LEU A C 1
ATOM 1416 O O . LEU A 1 179 ? 4.408 6.562 -10.971 1.00 95.44 179 LEU A O 1
ATOM 1420 N N . ALA A 1 180 ? 5.837 4.829 -11.077 1.00 97.12 180 ALA A N 1
ATOM 1421 C CA . ALA A 1 180 ? 4.811 3.809 -11.286 1.00 97.12 180 ALA A CA 1
ATOM 1422 C C . ALA A 1 180 ? 3.799 3.750 -10.126 1.00 97.12 180 ALA A C 1
ATOM 1424 O O . ALA A 1 180 ? 2.600 3.725 -10.385 1.00 97.12 180 ALA A O 1
ATOM 1425 N N . ASN A 1 181 ? 4.249 3.841 -8.867 1.00 97.50 181 ASN A N 1
ATOM 1426 C CA . ASN A 1 181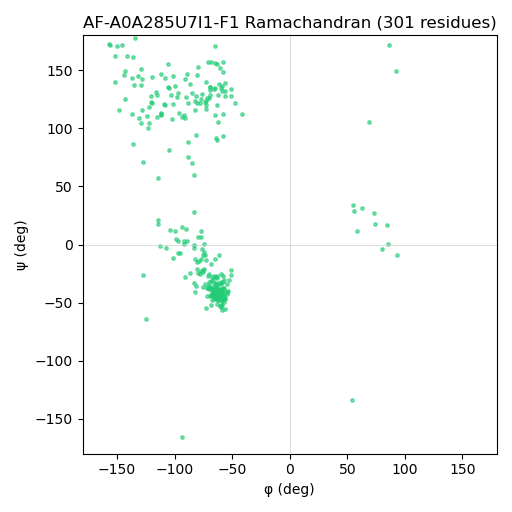 ? 3.356 3.921 -7.701 1.00 97.50 181 ASN A CA 1
ATOM 1427 C C . ASN A 1 181 ? 2.425 5.138 -7.742 1.00 97.50 181 ASN A C 1
ATOM 1429 O O . ASN A 1 181 ? 1.247 5.022 -7.413 1.00 97.50 181 ASN A O 1
ATOM 1433 N N . MET A 1 182 ? 2.942 6.304 -8.136 1.00 96.00 182 MET A N 1
ATOM 1434 C CA . MET A 1 182 ? 2.138 7.527 -8.194 1.00 96.00 182 MET A CA 1
ATOM 1435 C C . MET A 1 182 ? 1.089 7.452 -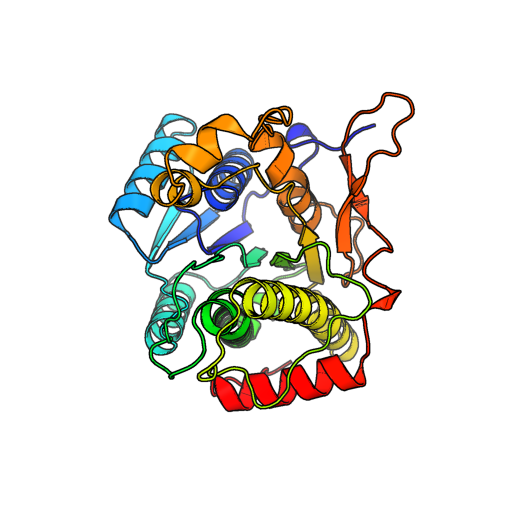9.313 1.00 96.00 182 MET A C 1
ATOM 1437 O O . MET A 1 182 ? -0.077 7.770 -9.082 1.00 96.00 182 MET A O 1
ATOM 1441 N N . LEU A 1 183 ? 1.481 6.973 -10.502 1.00 97.12 183 LEU A N 1
ATOM 1442 C CA . LEU A 1 183 ? 0.561 6.743 -11.623 1.00 97.12 183 LEU A CA 1
ATOM 1443 C C . LEU A 1 183 ? -0.509 5.706 -11.265 1.00 97.12 183 LEU A C 1
ATOM 1445 O O . LEU A 1 183 ? -1.689 5.932 -11.519 1.00 97.12 183 LEU A O 1
ATOM 1449 N N . PHE A 1 184 ? -0.109 4.603 -10.630 1.00 98.25 184 PHE A N 1
ATOM 1450 C CA . PHE A 1 184 ? -1.022 3.560 -10.173 1.00 98.25 184 PHE A CA 1
ATOM 1451 C C . PHE A 1 184 ? -2.045 4.080 -9.178 1.00 98.25 184 PHE A C 1
ATOM 1453 O O . PHE A 1 184 ? -3.230 3.834 -9.365 1.00 98.25 184 PHE A O 1
ATOM 1460 N N . ALA A 1 185 ? -1.613 4.827 -8.162 1.00 98.00 185 ALA A N 1
ATOM 1461 C CA . ALA A 1 185 ? -2.525 5.337 -7.152 1.00 98.00 185 ALA A CA 1
ATOM 1462 C C . ALA A 1 185 ? -3.620 6.218 -7.767 1.00 98.00 185 ALA A C 1
ATOM 1464 O O . ALA A 1 185 ? -4.797 6.037 -7.461 1.00 98.00 185 ALA A O 1
ATOM 1465 N N . LYS A 1 186 ? -3.241 7.131 -8.669 1.00 97.31 186 LYS A N 1
ATOM 1466 C CA . LYS A 1 186 ? -4.193 8.022 -9.339 1.00 97.31 186 LYS A CA 1
ATOM 1467 C C . LYS A 1 186 ? -5.116 7.274 -10.295 1.00 97.31 186 LYS A C 1
ATOM 1469 O O . LYS A 1 186 ? -6.317 7.524 -10.284 1.00 97.31 186 LYS A O 1
ATOM 1474 N N . HIS A 1 187 ? -4.574 6.347 -11.083 1.00 98.06 187 HIS A N 1
ATOM 1475 C CA . HIS A 1 187 ? -5.364 5.585 -12.048 1.00 98.06 187 HIS A CA 1
ATOM 1476 C C . HIS A 1 187 ? -6.312 4.589 -11.368 1.00 98.06 187 HIS A C 1
ATOM 1478 O O . HIS A 1 187 ? -7.453 4.443 -11.792 1.00 98.06 187 HIS A O 1
ATOM 1484 N N . LEU A 1 188 ? -5.882 3.940 -10.278 1.00 98.69 188 LEU A N 1
ATOM 1485 C CA . LEU A 1 188 ? -6.741 3.076 -9.463 1.00 98.69 188 LEU A CA 1
ATOM 1486 C C . LEU A 1 188 ? -7.936 3.861 -8.907 1.00 98.69 188 LEU A C 1
ATOM 1488 O O . LEU A 1 188 ? -9.057 3.363 -8.922 1.00 98.69 188 LEU A O 1
ATOM 1492 N N . ASP A 1 189 ? -7.707 5.094 -8.458 1.00 98.19 189 ASP A N 1
ATOM 1493 C CA . ASP A 1 189 ? -8.770 5.956 -7.949 1.00 98.19 189 ASP A CA 1
ATOM 1494 C C . ASP A 1 189 ? -9.770 6.375 -9.038 1.00 98.19 189 ASP A C 1
ATOM 1496 O O . ASP A 1 189 ? -10.983 6.330 -8.836 1.00 98.19 189 ASP A O 1
ATOM 1500 N N . GLU A 1 190 ? -9.273 6.713 -10.230 1.00 97.75 190 GLU A N 1
ATOM 1501 C CA . GLU A 1 190 ? -10.124 6.969 -11.398 1.00 97.75 190 GLU A CA 1
ATOM 1502 C C . GLU A 1 190 ? -10.965 5.746 -11.761 1.00 97.75 190 GLU A C 1
ATOM 1504 O O . GLU A 1 190 ? -12.143 5.895 -12.081 1.00 97.75 190 GLU A O 1
ATOM 1509 N N . LYS A 1 191 ? -10.407 4.535 -11.641 1.00 98.25 191 LYS A N 1
ATOM 1510 C CA . LYS A 1 191 ? -11.174 3.298 -11.813 1.00 98.25 191 LYS A CA 1
ATOM 1511 C C . LYS A 1 191 ? -12.232 3.131 -10.726 1.00 98.25 191 LYS A C 1
ATOM 1513 O O . LYS A 1 191 ? -13.374 2.836 -11.063 1.00 98.25 191 LYS A O 1
ATOM 1518 N N . PHE A 1 192 ? -11.922 3.373 -9.454 1.00 98.38 192 PHE A N 1
ATOM 1519 C CA . PHE A 1 192 ? -12.943 3.328 -8.402 1.00 98.38 192 PHE A CA 1
ATOM 1520 C C . PHE A 1 192 ? -14.106 4.280 -8.691 1.00 98.38 192 PHE A C 1
ATOM 1522 O O . PHE A 1 192 ? -15.260 3.854 -8.661 1.00 98.38 192 PHE A O 1
ATOM 1529 N N . LYS A 1 193 ? -13.809 5.522 -9.083 1.00 97.94 193 LYS A N 1
ATOM 1530 C CA . LYS A 1 193 ? -14.817 6.516 -9.480 1.00 97.94 193 LYS A CA 1
ATOM 1531 C C . LYS A 1 193 ? -15.615 6.075 -10.708 1.00 97.94 193 LYS A C 1
ATOM 1533 O O . LYS A 1 193 ? -16.839 6.135 -10.683 1.00 97.94 193 LYS A O 1
ATOM 1538 N N . GLN A 1 194 ? -14.944 5.574 -11.747 1.00 98.06 194 GLN A N 1
ATOM 1539 C CA . GLN A 1 194 ? -15.576 5.081 -12.978 1.00 98.06 194 GLN A CA 1
ATOM 1540 C C . GLN A 1 194 ? -16.595 3.961 -12.705 1.00 98.06 194 GLN A C 1
ATOM 1542 O O . GLN A 1 194 ? -17.633 3.907 -13.361 1.00 98.06 194 GLN A O 1
ATOM 1547 N N . TYR A 1 195 ? -16.305 3.077 -11.748 1.00 97.81 195 TYR A N 1
ATOM 1548 C CA . TYR A 1 195 ? -17.150 1.931 -11.395 1.00 97.81 195 TYR A CA 1
ATOM 1549 C C . TYR A 1 195 ? -18.018 2.165 -10.144 1.00 97.81 195 TYR A C 1
ATOM 1551 O O . TYR A 1 195 ? -18.628 1.224 -9.642 1.00 97.81 195 TYR A O 1
ATOM 1559 N N . ASN A 1 196 ? -18.113 3.405 -9.645 1.00 97.06 196 ASN A N 1
ATOM 1560 C CA . ASN A 1 196 ? -18.881 3.779 -8.445 1.00 97.06 196 ASN A CA 1
ATOM 1561 C C . ASN A 1 196 ? -18.512 2.978 -7.177 1.00 97.06 196 ASN A C 1
ATOM 1563 O O . ASN A 1 196 ? -19.358 2.703 -6.324 1.00 97.06 196 ASN A O 1
ATOM 1567 N N . ILE A 1 197 ? -17.242 2.602 -7.038 1.00 97.56 197 ILE A N 1
ATOM 1568 C CA . ILE A 1 197 ? -16.709 1.924 -5.854 1.00 97.56 197 ILE A CA 1
ATOM 1569 C C . ILE A 1 197 ? -16.329 2.989 -4.820 1.00 97.56 197 ILE A C 1
ATOM 1571 O O . ILE A 1 197 ? -15.605 3.930 -5.130 1.00 97.56 197 ILE A O 1
ATOM 1575 N N . GLN A 1 198 ? -16.767 2.824 -3.569 1.00 96.25 198 GLN A N 1
ATOM 1576 C CA . GLN A 1 198 ? -16.510 3.777 -2.472 1.00 96.25 198 GLN A CA 1
ATOM 1577 C C . GLN A 1 198 ? -15.086 3.702 -1.886 1.00 96.25 198 GLN A C 1
ATOM 1579 O O . GLN A 1 198 ? -14.816 4.250 -0.817 1.00 96.25 198 GLN A O 1
ATOM 1584 N N . SER A 1 199 ? -14.179 2.993 -2.550 1.00 98.31 199 SER A N 1
ATOM 1585 C CA . SER A 1 199 ? -12.775 2.900 -2.169 1.00 98.31 199 SER A CA 1
ATOM 1586 C C . SER A 1 199 ? -12.017 4.129 -2.655 1.00 98.31 199 SER A C 1
ATOM 1588 O O . SER A 1 199 ? -12.284 4.639 -3.739 1.00 98.31 199 SER A O 1
ATOM 1590 N N . LEU A 1 200 ? -11.027 4.567 -1.883 1.00 98.50 200 LEU A N 1
ATOM 1591 C CA . LEU A 1 200 ? -10.107 5.630 -2.279 1.00 98.50 200 LEU A CA 1
ATOM 1592 C C . LEU A 1 200 ? -8.728 5.048 -2.561 1.00 98.50 200 LEU A C 1
ATOM 1594 O O . LEU A 1 200 ? -8.250 4.166 -1.840 1.00 98.50 200 LEU A O 1
ATOM 1598 N N . SER A 1 201 ? -8.043 5.590 -3.559 1.00 98.56 201 SER A N 1
ATOM 1599 C CA . SER A 1 201 ? -6.622 5.320 -3.756 1.00 98.56 201 SER A CA 1
ATOM 1600 C C . SER A 1 201 ? -5.832 6.618 -3.677 1.00 98.56 201 SER A C 1
ATOM 1602 O O . SER A 1 201 ? -6.091 7.574 -4.403 1.00 98.56 201 SER A O 1
ATOM 1604 N N . ILE A 1 202 ? -4.883 6.670 -2.744 1.00 97.94 202 ILE A N 1
ATOM 1605 C CA . ILE A 1 202 ? -4.145 7.886 -2.397 1.00 97.94 202 ILE A CA 1
ATOM 1606 C C . ILE A 1 202 ? -2.655 7.573 -2.434 1.00 97.94 202 ILE A C 1
ATOM 1608 O O . ILE A 1 202 ? -2.198 6.532 -1.952 1.00 97.94 202 ILE A O 1
ATOM 1612 N N . CYS A 1 203 ? -1.869 8.486 -2.995 1.00 96.69 203 CYS A N 1
ATOM 1613 C CA . CYS A 1 203 ? -0.419 8.395 -2.936 1.00 96.69 203 CYS A CA 1
ATOM 1614 C C . CYS A 1 203 ? 0.118 9.333 -1.860 1.00 96.69 203 CYS A C 1
ATOM 1616 O O . CYS A 1 203 ? -0.402 10.425 -1.646 1.00 96.69 203 CYS A O 1
ATOM 1618 N N . CYS A 1 204 ? 1.187 8.940 -1.179 1.00 94.75 204 CYS A N 1
ATOM 1619 C CA . CYS A 1 204 ? 1.863 9.832 -0.257 1.00 94.75 204 CYS A CA 1
ATOM 1620 C C . CYS A 1 204 ? 3.379 9.684 -0.305 1.00 94.75 204 CYS A C 1
ATOM 1622 O O . CYS A 1 204 ? 3.930 8.692 -0.785 1.00 94.75 204 CYS A O 1
ATOM 1624 N N . LYS A 1 205 ? 4.063 10.699 0.215 1.00 91.19 205 LYS A N 1
ATOM 1625 C CA . LYS A 1 205 ? 5.511 10.729 0.374 1.00 91.19 205 LYS A CA 1
ATOM 1626 C C . LYS A 1 205 ? 5.865 10.946 1.844 1.00 91.19 205 LYS A C 1
ATOM 1628 O O . LYS A 1 205 ? 5.761 12.083 2.318 1.00 91.19 205 LYS A O 1
ATOM 1633 N N . PRO A 1 206 ? 6.316 9.904 2.563 1.00 86.19 206 PRO A N 1
ATOM 1634 C CA . PRO A 1 206 ? 6.914 10.080 3.880 1.00 86.19 206 PRO A CA 1
ATOM 1635 C C . PRO A 1 206 ? 8.207 10.907 3.773 1.00 86.19 206 PRO A C 1
ATOM 1637 O O . PRO A 1 206 ? 8.857 10.947 2.725 1.00 86.19 206 PRO A O 1
ATOM 1640 N N . LEU A 1 207 ? 8.620 11.579 4.854 1.00 76.56 207 LEU A N 1
ATOM 1641 C CA . LEU A 1 207 ? 9.933 12.245 4.882 1.00 76.56 207 LEU A CA 1
ATOM 1642 C C . LEU A 1 207 ? 11.020 11.188 4.751 1.00 76.56 207 LEU A C 1
ATOM 1644 O O . LEU A 1 207 ? 11.118 10.360 5.642 1.00 76.56 207 LEU A O 1
ATOM 1648 N N . MET A 1 208 ? 11.876 11.218 3.732 1.00 57.59 208 MET A N 1
ATOM 1649 C CA . MET A 1 208 ? 13.000 10.281 3.663 1.00 57.59 208 MET A CA 1
ATOM 1650 C C . MET A 1 208 ? 13.983 10.521 4.808 1.00 57.59 208 MET A C 1
ATOM 1652 O O . MET A 1 208 ? 14.696 11.515 4.784 1.00 57.59 208 MET A O 1
ATOM 1656 N N . SER A 1 209 ? 14.072 9.587 5.761 1.00 43.31 209 SER A N 1
ATOM 1657 C CA . SER A 1 209 ? 15.190 9.486 6.702 1.00 43.31 209 SER A CA 1
ATOM 1658 C C . SER A 1 209 ? 16.494 9.583 5.918 1.00 43.31 209 SER A C 1
ATOM 1660 O O . SER A 1 209 ? 16.739 8.765 5.030 1.00 43.31 209 SER A O 1
ATOM 1662 N N . SER A 1 210 ? 17.342 10.560 6.238 1.00 34.31 210 SER A N 1
ATOM 1663 C CA . SER A 1 210 ? 18.691 10.586 5.689 1.00 34.31 210 SER A CA 1
ATOM 1664 C C . SER A 1 210 ? 19.385 9.271 6.083 1.00 34.31 210 SER A C 1
ATOM 1666 O O . SER A 1 210 ? 19.618 9.012 7.259 1.00 34.31 210 SER A O 1
ATOM 1668 N N . LYS A 1 211 ? 19.656 8.419 5.083 1.00 35.25 211 LYS A N 1
ATOM 1669 C CA . LYS A 1 211 ? 20.432 7.165 5.165 1.00 35.25 211 LYS A CA 1
ATOM 1670 C C . LYS A 1 211 ? 19.745 6.030 5.958 1.00 35.25 211 LYS A C 1
ATOM 1672 O O . LYS A 1 211 ? 19.735 6.016 7.187 1.00 35.25 211 LYS A O 1
ATOM 1677 N N . THR A 1 212 ? 19.225 5.021 5.253 1.00 38.31 212 THR A N 1
ATOM 1678 C CA . THR A 1 212 ? 18.919 3.695 5.832 1.00 38.31 212 THR A CA 1
ATOM 1679 C C . THR A 1 212 ? 20.201 3.055 6.385 1.00 38.31 212 THR A C 1
ATOM 1681 O O . THR A 1 212 ? 21.298 3.360 5.911 1.00 38.31 212 THR A O 1
ATOM 1684 N N . GLU A 1 213 ? 20.109 2.187 7.395 1.00 35.50 213 GLU A N 1
ATOM 1685 C CA . GLU A 1 213 ? 21.285 1.532 8.000 1.00 35.50 213 GLU A CA 1
ATOM 1686 C C . GLU A 1 213 ? 22.124 0.736 6.989 1.00 35.50 213 GLU A C 1
ATOM 1688 O O . GLU A 1 213 ? 23.351 0.754 7.086 1.00 35.50 213 GLU A O 1
ATOM 1693 N N . ASP A 1 214 ? 21.509 0.179 5.942 1.00 37.56 214 ASP A N 1
ATOM 1694 C CA . ASP A 1 214 ? 22.231 -0.511 4.864 1.00 37.56 214 ASP A CA 1
ATOM 1695 C C . ASP A 1 214 ? 23.163 0.415 4.072 1.00 37.56 214 ASP A C 1
ATOM 1697 O O . ASP A 1 214 ? 24.279 0.031 3.718 1.00 37.56 214 ASP A O 1
ATOM 1701 N N . SER A 1 215 ? 22.784 1.684 3.886 1.00 36.09 215 SER A N 1
ATOM 1702 C CA . SER A 1 215 ? 23.644 2.674 3.219 1.00 36.09 215 SER A CA 1
ATOM 1703 C C . SER A 1 215 ? 24.893 3.044 4.033 1.00 36.09 215 SER A C 1
ATOM 1705 O O . SER A 1 215 ? 25.859 3.575 3.481 1.00 36.09 215 SER A O 1
ATOM 1707 N N . LYS A 1 216 ? 24.920 2.743 5.341 1.00 37.84 216 LYS A N 1
ATOM 1708 C CA . LYS A 1 216 ? 26.101 2.971 6.192 1.00 37.84 216 LYS A CA 1
ATOM 1709 C C . LYS A 1 216 ? 27.154 1.877 6.028 1.00 37.84 216 LYS A C 1
ATOM 1711 O O . LYS A 1 216 ? 28.331 2.151 6.272 1.00 37.84 216 LYS A O 1
ATOM 1716 N N . ARG A 1 217 ? 26.760 0.667 5.609 1.00 41.84 217 ARG A N 1
ATOM 1717 C CA . ARG A 1 217 ? 27.675 -0.475 5.443 1.00 41.84 217 ARG A CA 1
ATOM 1718 C C . ARG A 1 217 ? 28.506 -0.388 4.158 1.00 41.84 217 ARG A C 1
ATOM 1720 O O . ARG A 1 217 ? 29.618 -0.899 4.134 1.00 41.84 217 ARG A O 1
ATOM 1727 N N . SER A 1 218 ? 28.017 0.314 3.132 1.00 42.78 218 SER A N 1
ATOM 1728 C CA . SER A 1 218 ? 28.645 0.391 1.802 1.00 42.78 218 SER A CA 1
ATOM 1729 C C . SER A 1 218 ? 29.488 1.650 1.539 1.00 42.78 218 SER A C 1
ATOM 1731 O O . SER A 1 218 ? 29.944 1.855 0.416 1.00 42.78 218 SER A O 1
ATOM 1733 N N . MET A 1 219 ? 29.684 2.533 2.525 1.00 38.28 219 MET A N 1
ATOM 1734 C CA . MET A 1 219 ? 30.435 3.782 2.329 1.00 38.28 219 MET A CA 1
ATOM 1735 C C . MET A 1 219 ? 31.932 3.582 2.584 1.00 38.28 219 MET A C 1
ATOM 1737 O O . MET A 1 219 ? 32.346 3.227 3.689 1.00 38.28 219 MET A O 1
ATOM 1741 N N . SER A 1 220 ? 32.754 3.868 1.571 1.00 45.59 220 SER A N 1
ATOM 1742 C CA . SER A 1 220 ? 34.215 3.880 1.697 1.00 45.59 220 SER A CA 1
ATOM 1743 C C . SER A 1 220 ? 34.668 4.871 2.780 1.00 45.59 220 SER A C 1
ATOM 1745 O O . SER A 1 220 ? 34.036 5.908 3.008 1.00 45.59 220 SER A O 1
ATOM 1747 N N . ARG A 1 221 ? 35.791 4.581 3.459 1.00 44.56 221 ARG A N 1
ATOM 1748 C CA . ARG A 1 221 ? 36.363 5.456 4.508 1.00 44.56 221 ARG A CA 1
ATOM 1749 C C . ARG A 1 221 ? 36.566 6.905 4.027 1.00 44.56 221 ARG A C 1
ATOM 1751 O O . ARG A 1 221 ? 36.392 7.821 4.824 1.00 44.56 221 ARG A O 1
ATOM 1758 N N . LEU A 1 222 ? 36.833 7.127 2.734 1.00 41.50 222 LEU A N 1
ATOM 1759 C CA . LEU A 1 222 ? 36.956 8.468 2.142 1.00 41.50 222 LEU A CA 1
ATOM 1760 C C . LEU A 1 222 ? 35.623 9.231 2.041 1.00 41.50 222 LEU A C 1
ATOM 1762 O O . LEU A 1 222 ? 35.608 10.455 2.175 1.00 41.50 222 LEU A O 1
ATOM 1766 N N . ALA A 1 223 ? 34.499 8.543 1.834 1.00 48.16 223 ALA A N 1
ATOM 1767 C CA . ALA A 1 223 ? 33.189 9.185 1.719 1.00 48.16 223 ALA A CA 1
ATOM 1768 C C . ALA A 1 223 ? 32.645 9.669 3.081 1.00 48.16 223 ALA A C 1
ATOM 1770 O O . ALA A 1 223 ? 31.844 10.604 3.126 1.00 48.16 223 ALA A O 1
ATOM 1771 N N . LYS A 1 224 ? 33.141 9.103 4.196 1.00 43.41 224 LYS A N 1
ATOM 1772 C CA . LYS A 1 224 ? 32.870 9.591 5.563 1.00 43.41 224 LYS A CA 1
ATOM 1773 C C . LYS A 1 224 ? 33.479 10.970 5.839 1.00 43.41 224 LYS A C 1
ATOM 1775 O O . LYS A 1 224 ? 32.901 11.730 6.606 1.00 43.41 224 LYS A O 1
ATOM 1780 N N . LEU A 1 225 ? 34.604 11.315 5.206 1.00 42.66 225 LEU A N 1
ATOM 1781 C CA . LEU A 1 225 ? 35.298 12.585 5.461 1.00 42.66 225 LEU A CA 1
ATOM 1782 C C . LEU A 1 225 ? 34.673 13.787 4.730 1.00 42.66 225 LEU A C 1
ATOM 1784 O O . LEU A 1 225 ? 34.872 14.925 5.148 1.00 42.66 225 LEU A O 1
ATOM 1788 N N . LYS A 1 226 ? 33.906 13.557 3.652 1.00 40.31 226 LYS A N 1
ATOM 1789 C CA . LYS A 1 226 ? 33.305 14.630 2.835 1.00 40.31 226 LYS A CA 1
ATOM 1790 C C . LYS A 1 226 ? 31.864 14.996 3.211 1.00 40.31 226 LYS A C 1
ATOM 1792 O O . LYS A 1 226 ? 31.357 15.997 2.710 1.00 40.31 226 LYS A O 1
ATOM 1797 N N . SER A 1 227 ? 31.190 14.268 4.107 1.00 42.28 227 SER A N 1
ATOM 1798 C CA . SER A 1 227 ? 29.829 14.629 4.532 1.00 42.28 227 SER A CA 1
ATOM 1799 C C . SER A 1 227 ? 29.830 15.656 5.674 1.00 42.28 227 SER A C 1
ATOM 1801 O O . SER A 1 227 ? 29.441 15.349 6.795 1.00 42.28 227 SER A O 1
ATOM 1803 N N . LYS A 1 228 ? 30.217 16.904 5.383 1.00 36.56 228 LYS A N 1
ATOM 1804 C CA . LYS A 1 228 ? 29.899 18.085 6.221 1.00 36.56 228 LYS A CA 1
ATOM 1805 C C . LYS A 1 228 ? 28.489 18.642 5.929 1.00 36.56 228 LYS A C 1
ATOM 1807 O O . LYS A 1 228 ? 28.230 19.830 6.083 1.00 36.56 228 LYS A O 1
ATOM 1812 N N . GLY A 1 229 ? 27.561 17.798 5.479 1.00 41.38 229 GLY A N 1
ATOM 1813 C CA . GLY A 1 229 ? 26.144 18.148 5.375 1.00 41.38 229 GLY A CA 1
ATOM 1814 C C . GLY A 1 229 ? 25.457 17.788 6.684 1.00 41.38 229 GLY A C 1
ATOM 1815 O O . GLY A 1 229 ? 25.612 16.656 7.129 1.00 41.38 229 GLY A O 1
ATOM 1816 N N . LYS A 1 230 ? 24.736 18.734 7.303 1.00 34.25 230 LYS A N 1
ATOM 1817 C CA . LYS A 1 230 ? 23.918 18.505 8.507 1.00 34.25 230 LYS A CA 1
ATOM 1818 C C . LYS A 1 230 ? 23.175 17.171 8.372 1.00 34.25 230 LYS A C 1
ATOM 1820 O O . LYS A 1 230 ? 22.283 17.063 7.532 1.00 34.25 230 LYS A O 1
ATOM 1825 N N . ASP A 1 231 ? 23.533 16.179 9.186 1.00 34.88 231 ASP A N 1
ATOM 1826 C CA . ASP A 1 231 ? 22.720 14.980 9.366 1.00 34.88 231 ASP A CA 1
ATOM 1827 C C . ASP A 1 231 ? 21.396 15.447 9.991 1.00 34.88 231 ASP A C 1
ATOM 1829 O O . ASP A 1 231 ? 21.262 15.592 11.207 1.00 34.88 231 ASP A O 1
ATOM 1833 N N . LEU A 1 232 ? 20.420 15.770 9.142 1.00 41.28 232 LEU A N 1
ATOM 1834 C CA . LEU A 1 232 ? 19.036 15.968 9.546 1.00 41.28 232 LEU A CA 1
ATOM 1835 C C . LEU A 1 232 ? 18.550 14.613 10.061 1.00 41.28 232 LEU A C 1
ATOM 1837 O O . LEU A 1 232 ? 18.101 13.766 9.282 1.00 41.28 232 LEU A O 1
ATOM 1841 N N . LYS A 1 233 ? 18.700 14.394 11.375 1.00 42.62 233 LYS A N 1
ATOM 1842 C CA . LYS A 1 233 ? 17.990 13.353 12.120 1.00 42.62 233 LYS A CA 1
ATOM 1843 C C . LYS A 1 233 ? 16.503 13.624 11.924 1.00 42.62 233 LYS A C 1
ATOM 1845 O O . LYS A 1 233 ? 15.919 14.458 12.609 1.00 42.62 233 LYS A O 1
ATOM 1850 N N . ILE A 1 234 ? 15.913 12.976 10.930 1.00 53.56 234 ILE A N 1
ATOM 1851 C CA . ILE A 1 234 ? 14.476 13.040 10.716 1.00 53.56 234 ILE A CA 1
ATOM 1852 C C . ILE A 1 234 ? 13.833 12.222 11.820 1.00 53.56 234 ILE A C 1
ATOM 1854 O O . ILE A 1 234 ? 14.145 11.045 12.007 1.00 53.56 234 ILE A O 1
ATOM 1858 N N . ASP A 1 235 ? 12.949 12.878 12.559 1.00 69.31 235 ASP A N 1
ATOM 1859 C CA . ASP A 1 235 ? 12.069 12.220 13.502 1.00 69.31 235 ASP A CA 1
ATOM 1860 C C . ASP A 1 235 ? 11.171 11.261 12.713 1.00 69.31 235 ASP A C 1
ATOM 1862 O O . ASP A 1 235 ? 10.272 11.681 11.981 1.00 69.31 235 ASP A O 1
ATOM 1866 N N . LYS A 1 236 ? 11.454 9.959 12.806 1.00 69.06 236 LYS A N 1
ATOM 1867 C CA . LYS A 1 236 ? 10.710 8.931 12.072 1.00 69.06 236 LYS A CA 1
ATOM 1868 C C . LYS A 1 236 ? 9.217 8.943 12.436 1.00 69.06 236 LYS A C 1
ATOM 1870 O O . LYS A 1 236 ? 8.408 8.612 11.570 1.00 69.06 236 LYS A O 1
ATOM 1875 N N . LYS A 1 237 ? 8.847 9.418 13.640 1.00 73.56 237 LYS A N 1
ATOM 1876 C CA . LYS A 1 237 ? 7.443 9.640 14.030 1.00 73.56 237 LYS A CA 1
ATOM 1877 C C . LYS A 1 237 ? 6.791 10.756 13.209 1.00 73.56 237 LYS A C 1
ATOM 1879 O O . LYS A 1 237 ? 5.639 10.635 12.818 1.00 73.56 237 LYS A O 1
ATOM 1884 N N . LYS A 1 238 ? 7.531 11.812 12.860 1.00 79.88 238 LYS A N 1
ATOM 1885 C CA . LYS A 1 238 ? 7.046 12.840 11.917 1.00 79.88 238 LYS A CA 1
ATOM 1886 C C . LYS A 1 238 ? 7.034 12.338 10.477 1.00 79.88 238 LYS A C 1
ATOM 1888 O O . LYS A 1 238 ? 6.158 12.701 9.699 1.00 79.88 238 LYS A O 1
ATOM 1893 N N . GLY A 1 239 ? 7.993 11.486 10.117 1.00 85.00 239 GLY A N 1
ATOM 1894 C CA . GLY A 1 239 ? 8.103 10.954 8.762 1.00 85.00 239 GLY A CA 1
ATOM 1895 C C . GLY A 1 239 ? 6.945 10.055 8.335 1.00 85.00 239 GLY A C 1
ATOM 1896 O O . GLY A 1 239 ? 6.643 10.032 7.145 1.00 85.00 239 GLY A O 1
ATOM 1897 N N . VAL A 1 240 ? 6.270 9.384 9.276 1.00 92.00 240 VAL A N 1
ATOM 1898 C CA . VAL A 1 240 ? 5.097 8.539 8.989 1.00 92.00 240 VAL A CA 1
ATOM 1899 C C . VAL A 1 240 ? 3.794 9.336 8.822 1.00 92.00 240 VAL A C 1
ATOM 1901 O O . VAL A 1 240 ? 2.830 8.812 8.268 1.00 92.00 240 VAL A O 1
ATOM 1904 N N . LEU A 1 241 ? 3.749 10.612 9.232 1.00 93.62 241 LEU A N 1
ATOM 1905 C CA . LEU A 1 241 ? 2.518 11.417 9.220 1.00 93.62 241 LEU A CA 1
ATOM 1906 C C . LEU A 1 241 ? 1.814 11.475 7.852 1.00 93.62 241 LEU A C 1
ATOM 1908 O O . LEU A 1 241 ? 0.596 11.336 7.843 1.00 93.62 241 LEU A O 1
ATOM 1912 N N . PRO A 1 242 ? 2.499 11.610 6.695 1.00 94.25 242 PRO A N 1
ATOM 1913 C CA . PRO A 1 242 ? 1.828 11.558 5.392 1.00 94.25 242 PRO A CA 1
ATOM 1914 C C . PRO A 1 242 ? 1.101 10.237 5.122 1.00 94.25 242 PRO A C 1
ATOM 1916 O O . PRO A 1 242 ? 0.049 10.251 4.489 1.00 94.25 242 PRO A O 1
ATOM 1919 N N . ILE A 1 243 ? 1.635 9.112 5.614 1.00 96.56 243 ILE A N 1
ATOM 1920 C CA . ILE A 1 243 ? 1.005 7.791 5.486 1.00 96.56 243 ILE A CA 1
ATOM 1921 C C . ILE A 1 243 ? -0.265 7.753 6.330 1.00 96.56 243 ILE A C 1
ATOM 1923 O O . ILE A 1 243 ? -1.333 7.438 5.813 1.00 96.56 243 ILE A O 1
ATOM 1927 N N . LEU A 1 244 ? -0.162 8.126 7.608 1.00 97.06 244 LEU A N 1
ATOM 1928 C CA . LEU A 1 244 ? -1.298 8.114 8.532 1.00 97.06 244 LEU A CA 1
ATOM 1929 C C . LEU A 1 244 ? -2.395 9.086 8.095 1.00 97.06 244 LEU A C 1
ATOM 1931 O O . LEU A 1 244 ? -3.570 8.728 8.118 1.00 97.06 244 LEU A O 1
ATOM 1935 N N . TYR A 1 245 ? -2.021 10.280 7.637 1.00 96.50 245 TYR A N 1
ATOM 1936 C CA . TYR A 1 245 ? -2.963 11.286 7.159 1.00 96.50 245 TYR A CA 1
ATOM 1937 C C . TYR A 1 245 ? -3.724 10.790 5.928 1.00 96.50 245 TYR A C 1
ATOM 1939 O O . TYR A 1 245 ? -4.952 10.766 5.946 1.00 96.50 245 TYR A O 1
ATOM 1947 N N . ALA A 1 246 ? -3.014 10.293 4.906 1.00 96.88 246 ALA A N 1
ATOM 1948 C CA . ALA A 1 246 ? -3.629 9.693 3.718 1.00 96.88 246 ALA A CA 1
ATOM 1949 C C . ALA A 1 246 ? -4.572 8.528 4.081 1.00 96.88 246 ALA A C 1
ATOM 1951 O O . ALA A 1 246 ? -5.671 8.399 3.539 1.00 96.88 246 ALA A O 1
ATOM 1952 N N . ALA A 1 247 ? -4.171 7.705 5.049 1.00 97.75 247 ALA A N 1
ATOM 1953 C CA . ALA A 1 247 ? -4.914 6.523 5.458 1.00 97.75 247 ALA A CA 1
ATOM 1954 C C . ALA A 1 247 ? -6.145 6.806 6.341 1.00 97.75 247 ALA A C 1
ATOM 1956 O O . ALA A 1 247 ? -7.040 5.967 6.395 1.00 97.75 247 ALA A O 1
ATOM 1957 N N . SER A 1 248 ? -6.215 7.947 7.035 1.00 96.06 248 SER A N 1
ATOM 1958 C CA . SER A 1 248 ? -7.229 8.166 8.083 1.00 96.06 248 SER A CA 1
ATOM 1959 C C . SER A 1 248 ? -8.055 9.444 7.943 1.00 96.06 248 SER A C 1
ATOM 1961 O O . SER A 1 248 ? -9.197 9.469 8.404 1.00 96.06 248 SER A O 1
ATOM 1963 N N . TYR A 1 249 ? -7.539 10.489 7.290 1.00 95.44 249 TYR A N 1
ATOM 1964 C CA . TYR A 1 249 ? -8.252 11.760 7.188 1.00 95.44 249 TYR A CA 1
ATOM 1965 C C . TYR A 1 249 ? -9.476 11.649 6.271 1.00 95.44 249 TYR A C 1
ATOM 1967 O O . TYR A 1 249 ? -9.377 11.221 5.118 1.00 95.44 249 TYR A O 1
ATOM 1975 N N . ARG A 1 250 ? -10.652 12.035 6.773 1.00 92.19 250 ARG A N 1
ATOM 1976 C CA . ARG A 1 250 ? -11.939 11.832 6.081 1.00 92.19 250 ARG A CA 1
ATOM 1977 C C . ARG A 1 250 ? -12.236 12.831 4.964 1.00 92.19 250 ARG A C 1
ATOM 1979 O O . ARG A 1 250 ? -13.128 12.569 4.175 1.00 92.19 250 ARG A O 1
ATOM 1986 N N . GLY A 1 251 ? -11.504 13.941 4.882 1.00 93.00 251 GLY A N 1
ATOM 1987 C CA . GLY A 1 251 ? -11.767 15.001 3.902 1.00 93.00 251 GLY A CA 1
ATOM 1988 C C . GLY A 1 251 ? -11.240 14.735 2.489 1.00 93.00 251 GLY A C 1
ATOM 1989 O O . GLY A 1 251 ? -11.280 15.642 1.668 1.00 93.00 251 GLY A O 1
ATOM 1990 N N . PHE A 1 252 ? -10.716 13.539 2.210 1.00 94.94 252 PHE A N 1
ATOM 1991 C CA . PHE A 1 252 ? -10.211 13.178 0.886 1.00 94.94 252 PHE A CA 1
ATOM 1992 C C . PHE A 1 252 ? -11.292 12.581 -0.008 1.00 94.94 252 PHE A C 1
ATOM 1994 O O . PHE A 1 252 ? -12.179 11.861 0.450 1.00 94.94 252 PHE A O 1
ATOM 2001 N N . SER A 1 253 ? -11.151 12.861 -1.296 1.00 94.69 253 SER A N 1
ATOM 2002 C CA . SER A 1 253 ? -11.997 12.401 -2.394 1.00 94.69 253 SER A CA 1
ATOM 2003 C C . SER A 1 253 ? -11.324 11.339 -3.266 1.00 94.69 253 SER A C 1
ATOM 2005 O O . SER A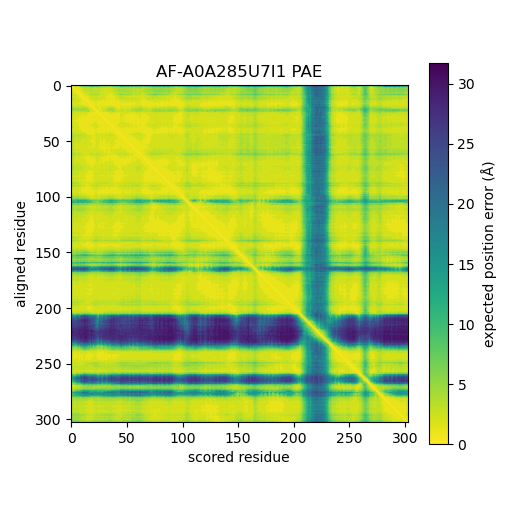 1 253 ? -11.947 10.844 -4.206 1.00 94.69 253 SER A O 1
ATOM 2007 N N . GLY A 1 254 ? -10.065 10.999 -2.978 1.00 95.25 254 GLY A N 1
ATOM 2008 C CA . GLY A 1 254 ? -9.290 10.020 -3.723 1.00 95.25 254 GLY A CA 1
ATOM 2009 C C . GLY A 1 254 ? -8.461 10.642 -4.850 1.00 95.25 254 GLY A C 1
ATOM 2010 O O . GLY A 1 254 ? -8.842 11.644 -5.465 1.00 95.25 254 GLY A O 1
ATOM 2011 N N . GLY A 1 255 ? -7.315 10.022 -5.142 1.00 94.44 255 GLY A N 1
ATOM 2012 C CA . GLY A 1 255 ? -6.374 10.444 -6.176 1.00 94.44 255 GLY A CA 1
ATOM 2013 C C . GLY A 1 255 ? -5.376 11.512 -5.722 1.00 94.44 255 GLY A C 1
ATOM 2014 O O . GLY A 1 255 ? -4.531 11.929 -6.518 1.00 94.44 255 GLY A O 1
ATOM 2015 N N . GLU A 1 256 ? -5.444 11.953 -4.465 1.00 94.38 256 GLU A N 1
ATOM 2016 C CA . GLU A 1 256 ? -4.543 12.965 -3.924 1.00 94.38 256 GLU A CA 1
ATOM 2017 C C . GLU A 1 256 ? -3.098 12.452 -3.795 1.00 94.38 256 GLU A C 1
ATOM 2019 O O . GLU A 1 256 ? -2.820 11.254 -3.658 1.00 94.38 256 GLU A O 1
ATOM 2024 N N . TYR A 1 257 ? -2.159 13.401 -3.783 1.00 94.06 257 TYR A N 1
ATOM 2025 C CA . TYR A 1 257 ? -0.760 13.157 -3.449 1.00 94.06 257 TYR A CA 1
ATOM 2026 C C . TYR A 1 257 ? -0.384 13.908 -2.170 1.00 94.06 257 TYR A C 1
ATOM 2028 O O . TYR A 1 257 ? -0.281 15.135 -2.156 1.00 94.06 257 TYR A O 1
ATOM 2036 N N . ILE A 1 258 ? -0.167 13.173 -1.083 1.00 93.44 258 ILE A N 1
ATOM 2037 C CA . ILE A 1 258 ? 0.054 13.735 0.252 1.00 93.44 258 ILE A CA 1
ATOM 2038 C C . ILE A 1 258 ? 1.544 13.816 0.568 1.00 93.44 258 ILE A C 1
ATOM 2040 O O . ILE A 1 258 ? 2.283 12.839 0.465 1.00 93.44 258 ILE A O 1
ATOM 2044 N N . SER A 1 259 ? 2.010 14.972 1.027 1.00 89.38 259 SER A N 1
ATOM 2045 C CA . SER A 1 259 ? 3.386 15.139 1.505 1.00 89.38 259 SER A CA 1
ATOM 2046 C C . SER A 1 259 ? 3.433 16.134 2.659 1.00 89.38 259 SER A C 1
ATOM 2048 O O . SER A 1 259 ? 2.435 16.780 2.969 1.00 89.38 259 SER A O 1
ATOM 2050 N N . LEU A 1 260 ? 4.580 16.276 3.323 1.00 84.62 260 LEU A N 1
ATOM 2051 C CA . LEU A 1 260 ? 4.717 17.337 4.316 1.00 84.62 260 LEU A CA 1
ATOM 2052 C C . LEU A 1 260 ? 4.858 18.704 3.645 1.00 84.62 260 LEU A C 1
ATOM 2054 O O . LEU A 1 260 ? 5.794 18.954 2.883 1.00 84.62 260 LEU A O 1
ATOM 2058 N N . SER A 1 261 ? 3.947 19.608 3.988 1.00 71.88 261 SER A N 1
ATOM 2059 C CA . SER A 1 261 ? 4.002 21.012 3.604 1.00 71.88 261 SER A CA 1
ATOM 2060 C C . SER A 1 261 ? 4.824 21.815 4.609 1.00 71.88 261 SER A C 1
ATOM 2062 O O . SER A 1 261 ? 4.666 21.674 5.821 1.00 71.88 261 SER A O 1
ATOM 2064 N N . LYS A 1 262 ? 5.664 22.722 4.099 1.00 61.25 262 LYS A N 1
ATOM 2065 C CA . LYS A 1 262 ? 6.421 23.703 4.900 1.00 61.25 262 LYS A CA 1
ATOM 2066 C C . LYS A 1 262 ? 5.659 25.016 5.136 1.00 61.25 262 LYS A C 1
ATOM 2068 O O . LYS A 1 262 ? 6.219 25.942 5.714 1.00 61.25 262 LYS A O 1
ATOM 2073 N N . LYS A 1 263 ? 4.407 25.137 4.671 1.00 52.00 263 LYS A N 1
ATOM 2074 C CA . LYS A 1 263 ? 3.679 26.423 4.568 1.00 52.00 263 LYS A CA 1
ATOM 2075 C C . LYS A 1 263 ? 3.111 26.987 5.884 1.00 52.00 263 LYS A C 1
ATOM 2077 O O . LYS A 1 263 ? 2.406 27.991 5.847 1.00 52.00 263 LYS A O 1
ATOM 2082 N N . SER A 1 264 ? 3.385 26.397 7.046 1.00 48.38 264 SER A N 1
ATOM 2083 C CA . SER A 1 264 ? 2.917 26.968 8.316 1.00 48.38 264 SER A CA 1
ATOM 2084 C C . SER A 1 264 ? 3.647 28.282 8.630 1.00 48.38 264 SER A C 1
ATOM 2086 O O . SER A 1 264 ? 4.878 28.318 8.605 1.00 48.38 264 SER A O 1
ATOM 2088 N N . LYS A 1 265 ? 2.901 29.337 9.013 1.00 45.81 265 LYS A N 1
ATOM 2089 C CA . LYS A 1 265 ? 3.446 30.598 9.572 1.00 45.81 265 LYS A CA 1
ATOM 2090 C C . LYS A 1 265 ? 4.423 30.350 10.739 1.00 45.81 265 LYS A C 1
ATOM 2092 O O . LYS A 1 265 ? 5.304 31.167 10.976 1.00 45.81 265 LYS A O 1
ATOM 2097 N N . ASN A 1 266 ? 4.329 29.181 11.386 1.00 47.78 266 ASN A N 1
ATOM 2098 C CA . ASN A 1 266 ? 5.165 28.752 12.509 1.00 47.78 266 ASN A CA 1
ATOM 2099 C C . ASN A 1 266 ? 6.247 27.717 12.118 1.00 47.78 266 ASN A C 1
ATOM 2101 O O . ASN A 1 266 ? 6.816 27.079 12.999 1.00 47.78 266 ASN A O 1
ATOM 2105 N N . LYS A 1 267 ? 6.520 27.492 10.819 1.00 53.50 267 LYS A N 1
ATOM 2106 C CA . LYS A 1 267 ? 7.493 26.499 10.290 1.00 53.50 267 LYS A CA 1
ATOM 2107 C C . LYS A 1 267 ? 7.252 25.030 10.692 1.00 53.50 267 LYS A C 1
ATOM 2109 O O . LYS A 1 267 ? 8.114 24.187 10.457 1.00 53.50 267 LYS A O 1
ATOM 2114 N N . LEU A 1 268 ? 6.099 24.697 11.272 1.00 55.03 268 LEU A N 1
ATOM 2115 C CA . LEU A 1 268 ? 5.725 23.314 11.582 1.00 55.03 268 LEU A CA 1
ATOM 2116 C C . LEU A 1 268 ? 5.363 22.568 10.290 1.00 55.03 268 LEU A C 1
ATOM 2118 O O . LEU A 1 268 ? 4.446 22.975 9.577 1.00 55.03 268 LEU A O 1
ATOM 2122 N N . GLU A 1 269 ? 6.095 21.493 9.995 1.00 71.81 269 GLU A N 1
ATOM 2123 C CA . GLU A 1 269 ? 5.800 20.583 8.886 1.00 71.81 269 GLU A CA 1
ATOM 2124 C C . GLU A 1 269 ? 4.551 19.756 9.218 1.00 71.81 269 GLU A C 1
ATOM 2126 O O . GLU A 1 269 ? 4.483 19.125 10.271 1.00 71.81 269 GLU A O 1
ATOM 2131 N N . THR A 1 270 ? 3.556 19.769 8.332 1.00 83.25 270 THR A N 1
ATOM 2132 C CA . THR A 1 270 ? 2.288 19.043 8.509 1.00 83.25 270 THR A CA 1
ATOM 2133 C C . THR A 1 270 ? 1.893 18.363 7.200 1.00 83.25 270 THR A C 1
ATOM 2135 O O . THR A 1 270 ? 2.184 18.923 6.134 1.00 83.25 270 THR A O 1
ATOM 2138 N N . PRO A 1 271 ? 1.306 17.152 7.230 1.00 86.19 271 PRO A N 1
ATOM 2139 C CA . PRO A 1 271 ? 0.870 16.501 6.007 1.00 86.19 271 PRO A CA 1
ATOM 2140 C C . PRO A 1 271 ? -0.261 17.301 5.361 1.00 86.19 271 PRO A C 1
ATOM 2142 O O . PRO A 1 271 ? -1.187 17.755 6.025 1.00 86.19 271 PRO A O 1
ATOM 2145 N N . ALA A 1 272 ? -0.147 17.503 4.056 1.00 88.00 272 ALA A N 1
ATOM 2146 C CA . ALA A 1 272 ? -1.135 18.188 3.241 1.00 88.00 272 ALA A CA 1
ATOM 2147 C C . ALA A 1 272 ? -1.068 17.655 1.809 1.00 88.00 272 ALA A C 1
ATOM 2149 O O . ALA A 1 272 ? -0.068 17.057 1.391 1.00 88.00 272 ALA A O 1
ATOM 2150 N N . GLU A 1 273 ? -2.123 17.906 1.045 1.00 89.06 273 GLU A N 1
ATOM 2151 C CA . GLU A 1 273 ? -2.097 17.671 -0.390 1.00 89.06 273 GLU A CA 1
ATOM 2152 C C . GLU A 1 273 ? -1.018 18.536 -1.062 1.00 89.06 273 GLU A C 1
ATOM 2154 O O . GLU A 1 273 ? -0.821 19.714 -0.739 1.00 89.06 273 GLU A O 1
ATOM 2159 N N . SER A 1 274 ? -0.294 17.931 -2.000 1.00 84.12 274 SER A N 1
ATOM 2160 C CA . SER A 1 274 ? 0.703 18.589 -2.830 1.00 84.12 274 SER A CA 1
ATOM 2161 C C . SER A 1 274 ? 0.339 18.463 -4.302 1.00 84.12 274 SER A C 1
ATOM 2163 O O . SER A 1 274 ? 0.211 17.367 -4.843 1.00 84.12 274 SER A O 1
ATOM 2165 N N . SER A 1 275 ? 0.315 19.601 -4.993 1.00 79.31 275 SER A N 1
ATOM 2166 C CA . SER A 1 275 ? 0.113 19.673 -6.443 1.00 79.31 275 SER A CA 1
ATOM 2167 C C . SER A 1 275 ? 1.339 19.251 -7.263 1.00 79.31 275 SER A C 1
ATOM 2169 O O . SER A 1 275 ? 1.290 19.256 -8.492 1.00 79.31 275 SER A O 1
ATOM 2171 N N . SER A 1 276 ? 2.450 18.865 -6.620 1.00 71.00 276 SER A N 1
ATOM 2172 C CA . SER A 1 276 ? 3.695 18.474 -7.299 1.00 71.00 276 SER A CA 1
ATOM 2173 C C . SER A 1 276 ? 3.525 17.304 -8.269 1.00 71.00 276 SER A C 1
ATOM 2175 O O . SER A 1 276 ? 4.290 17.203 -9.227 1.00 71.00 276 SER A O 1
ATOM 2177 N N . PHE A 1 277 ? 2.543 16.433 -8.020 1.00 71.25 277 PHE A N 1
ATOM 2178 C CA . PHE A 1 277 ? 2.271 15.263 -8.850 1.00 71.25 277 PHE A CA 1
ATOM 2179 C C . PHE A 1 277 ? 1.342 15.545 -10.040 1.00 71.25 277 PHE A C 1
ATOM 2181 O O . PHE A 1 277 ? 1.454 14.854 -11.046 1.00 71.25 277 PHE A O 1
ATOM 2188 N N . ILE A 1 278 ? 0.488 16.576 -9.982 1.00 69.06 278 ILE A N 1
ATOM 2189 C CA . ILE A 1 278 ? -0.540 16.835 -11.012 1.00 69.06 278 ILE A CA 1
ATOM 2190 C C . ILE A 1 278 ? 0.077 16.913 -12.418 1.00 69.06 278 ILE A C 1
ATOM 2192 O O . ILE A 1 278 ? -0.455 16.349 -13.363 1.00 69.06 278 ILE A O 1
ATOM 2196 N N . TYR A 1 279 ? 1.252 17.532 -12.548 1.00 69.69 279 TYR A N 1
ATOM 2197 C CA . TYR A 1 279 ? 1.946 17.691 -13.832 1.00 69.69 279 TYR A CA 1
ATOM 2198 C C . TYR A 1 279 ? 2.623 16.420 -14.369 1.00 69.69 279 TYR A C 1
ATOM 2200 O O . TYR A 1 279 ? 3.160 16.445 -15.472 1.00 69.69 279 TYR A O 1
ATOM 2208 N N . MET A 1 280 ? 2.694 15.351 -13.574 1.00 76.19 280 MET A N 1
ATOM 2209 C CA . MET A 1 280 ? 3.319 14.080 -13.963 1.00 76.19 280 MET A CA 1
ATOM 2210 C C . MET A 1 280 ? 2.294 13.019 -14.351 1.00 76.19 280 MET A C 1
ATOM 2212 O O . MET A 1 280 ? 2.690 11.973 -14.864 1.00 76.19 280 MET A O 1
ATOM 2216 N N . TYR A 1 281 ? 1.010 13.259 -14.082 1.00 88.31 281 TYR A N 1
ATOM 2217 C CA . TYR A 1 281 ? -0.036 12.325 -14.456 1.00 88.31 281 TYR A CA 1
ATOM 2218 C C . TYR A 1 281 ? -0.358 12.456 -15.945 1.00 88.31 281 TYR A C 1
ATOM 2220 O O . TYR A 1 281 ? -0.731 13.525 -16.422 1.00 88.31 281 TYR A O 1
ATOM 2228 N N . ASP A 1 282 ? -0.215 11.345 -16.659 1.00 92.50 282 ASP A N 1
ATOM 2229 C CA . ASP A 1 282 ? -0.649 11.168 -18.039 1.00 92.50 282 ASP A CA 1
ATOM 2230 C C . ASP A 1 282 ? -1.496 9.892 -18.074 1.00 92.50 282 ASP A C 1
ATOM 2232 O O . ASP A 1 282 ? -1.003 8.801 -17.766 1.00 92.50 282 ASP A O 1
ATOM 2236 N N . GLU A 1 283 ? -2.780 10.044 -18.398 1.00 94.25 283 GLU A N 1
ATOM 2237 C CA . GLU A 1 283 ? -3.757 8.955 -18.369 1.00 94.25 283 GLU A CA 1
ATOM 2238 C C . GLU A 1 283 ? -3.391 7.828 -19.343 1.00 94.25 283 GLU A C 1
ATOM 2240 O O . GLU A 1 283 ? -3.503 6.655 -18.989 1.00 94.25 283 GLU A O 1
ATOM 2245 N N . ASN A 1 284 ? -2.865 8.152 -20.531 1.00 96.38 284 ASN A N 1
ATOM 2246 C CA . ASN A 1 284 ? -2.458 7.145 -21.513 1.00 96.38 284 ASN A CA 1
ATOM 2247 C C . ASN A 1 284 ? -1.260 6.341 -21.003 1.00 96.38 284 ASN A C 1
ATOM 2249 O O . ASN A 1 284 ? -1.212 5.117 -21.144 1.00 96.38 284 ASN A O 1
ATOM 2253 N N . VAL A 1 285 ? -0.286 7.013 -20.383 1.00 96.31 285 VAL A N 1
ATOM 2254 C CA . VAL A 1 285 ? 0.866 6.339 -19.767 1.00 96.31 285 VAL A CA 1
ATOM 2255 C C . VAL A 1 285 ? 0.416 5.445 -18.613 1.00 96.31 285 VAL A C 1
ATOM 2257 O O . VAL A 1 285 ? 0.878 4.305 -18.520 1.00 96.31 285 VAL A O 1
ATOM 2260 N N . ALA A 1 286 ? -0.485 5.929 -17.755 1.00 97.19 286 ALA A N 1
ATOM 2261 C CA . ALA A 1 286 ? -1.013 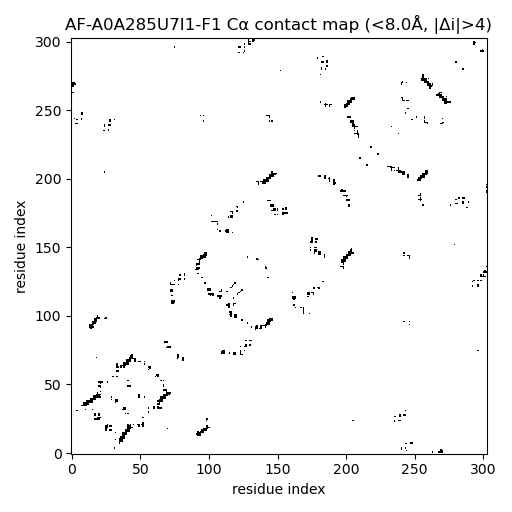5.160 -16.632 1.00 97.19 286 ALA A CA 1
ATOM 2262 C C . ALA A 1 286 ? -1.831 3.943 -17.098 1.00 97.19 286 ALA A C 1
ATOM 2264 O O . ALA A 1 286 ? -1.629 2.842 -16.584 1.00 97.19 286 ALA A O 1
ATOM 2265 N N . HIS A 1 287 ? -2.670 4.111 -18.122 1.00 97.69 287 HIS A N 1
ATOM 2266 C CA . HIS A 1 287 ? -3.442 3.036 -18.739 1.00 97.69 287 HIS A CA 1
ATOM 2267 C C . HIS A 1 287 ? -2.541 1.962 -19.366 1.00 97.69 287 HIS A C 1
ATOM 2269 O O . HIS A 1 287 ? -2.709 0.769 -19.105 1.00 97.69 287 HIS A O 1
ATOM 2275 N N . ASN A 1 288 ? -1.534 2.374 -20.142 1.00 97.81 288 ASN A N 1
ATOM 2276 C CA . ASN A 1 288 ? -0.575 1.452 -20.755 1.00 97.81 288 ASN A CA 1
ATOM 2277 C C . ASN A 1 288 ? 0.247 0.702 -19.701 1.00 97.81 288 ASN A C 1
ATOM 2279 O O . ASN A 1 288 ? 0.493 -0.499 -19.841 1.00 97.81 288 ASN A O 1
ATOM 2283 N N . LEU A 1 289 ? 0.662 1.395 -18.633 1.00 98.19 289 LEU A N 1
ATOM 2284 C CA . LEU A 1 289 ? 1.320 0.766 -17.493 1.00 98.19 289 LEU A CA 1
ATOM 2285 C C . LEU A 1 289 ? 0.396 -0.271 -16.848 1.00 98.19 289 LEU A C 1
ATOM 2287 O O . LEU A 1 289 ? 0.844 -1.386 -16.618 1.00 98.19 289 LEU A O 1
ATOM 2291 N N . TRP A 1 290 ? -0.874 0.061 -16.610 1.00 98.56 290 TRP A N 1
ATOM 2292 C CA . TRP A 1 290 ? -1.853 -0.851 -16.021 1.00 98.56 290 TRP A CA 1
ATOM 2293 C C . TRP A 1 290 ? -2.000 -2.144 -16.822 1.00 98.56 290 TRP A C 1
ATOM 2295 O O . TRP A 1 290 ? -1.784 -3.229 -16.285 1.00 98.56 290 TRP A O 1
ATOM 2305 N N . GLN A 1 291 ? -2.309 -2.035 -18.118 1.00 98.19 291 GLN A N 1
ATOM 2306 C CA . GLN A 1 291 ? -2.496 -3.197 -18.993 1.00 98.19 291 GLN A CA 1
ATOM 2307 C C . GLN A 1 291 ? -1.246 -4.075 -19.056 1.00 98.19 291 GLN A C 1
ATOM 2309 O O . GLN A 1 291 ? -1.333 -5.305 -19.092 1.00 98.19 291 GLN A O 1
ATOM 2314 N N . LEU A 1 292 ? -0.067 -3.451 -19.094 1.00 97.88 292 LEU A N 1
ATOM 2315 C CA . LEU A 1 292 ? 1.187 -4.185 -19.074 1.00 97.88 292 LEU A CA 1
ATOM 2316 C C . LEU A 1 292 ? 1.396 -4.870 -17.720 1.00 97.88 292 LEU A C 1
ATOM 2318 O O . LEU A 1 292 ? 1.758 -6.040 -17.701 1.00 97.88 292 LEU A O 1
ATOM 2322 N N . SER A 1 293 ? 1.129 -4.190 -16.607 1.00 98.31 293 SER A N 1
ATOM 2323 C CA . SER A 1 293 ? 1.249 -4.760 -15.265 1.00 98.31 293 SER A CA 1
ATOM 2324 C C . SER A 1 293 ? 0.351 -5.979 -15.077 1.00 98.31 293 SER A C 1
ATOM 2326 O O . SER A 1 293 ? 0.857 -7.002 -14.623 1.00 98.31 293 SER A O 1
ATOM 2328 N N . GLU A 1 294 ? -0.914 -5.939 -15.519 1.00 98.31 294 GLU A N 1
ATOM 2329 C CA . GLU A 1 294 ? -1.812 -7.106 -15.468 1.00 98.31 294 GLU A CA 1
ATOM 2330 C C . GLU A 1 294 ? -1.237 -8.311 -16.224 1.00 98.31 294 GLU A C 1
ATOM 2332 O O . GLU A 1 294 ? -1.253 -9.435 -15.719 1.00 98.31 294 GLU A O 1
ATOM 2337 N N . LYS A 1 295 ? -0.659 -8.079 -17.412 1.00 97.56 295 LYS A N 1
ATOM 2338 C CA . LYS A 1 295 ? 0.012 -9.126 -18.199 1.00 97.56 295 LYS A CA 1
ATOM 2339 C C . LYS A 1 295 ? 1.268 -9.652 -17.505 1.00 97.56 295 LYS A C 1
ATOM 2341 O O . LYS A 1 295 ? 1.518 -10.853 -17.529 1.00 97.56 295 LYS A O 1
ATOM 2346 N N . LEU A 1 296 ? 2.069 -8.764 -16.917 1.00 96.38 296 LEU A N 1
ATOM 2347 C CA . LEU A 1 296 ? 3.347 -9.115 -16.300 1.00 96.38 296 LEU A CA 1
ATOM 2348 C C . LEU A 1 296 ? 3.180 -9.915 -15.007 1.00 96.38 296 LEU A C 1
ATOM 2350 O O . LEU A 1 296 ? 3.977 -10.821 -14.769 1.00 96.38 296 LEU A O 1
ATOM 2354 N N . CYS A 1 297 ? 2.173 -9.605 -14.189 1.00 96.00 297 CYS A N 1
ATOM 2355 C CA . CYS A 1 297 ? 1.907 -10.347 -12.955 1.00 96.00 297 CYS A CA 1
ATOM 2356 C C . CYS A 1 297 ? 0.817 -11.422 -13.092 1.00 96.00 297 CYS A C 1
ATOM 2358 O O . CYS A 1 297 ? 0.606 -12.203 -12.164 1.00 96.00 297 CYS A O 1
ATOM 2360 N N . GLY A 1 298 ? 0.117 -11.485 -14.228 1.00 97.06 298 GLY A N 1
ATOM 2361 C CA . GLY A 1 298 ? -0.991 -12.419 -14.430 1.00 97.06 298 GLY A CA 1
ATOM 2362 C C . GLY A 1 298 ? -2.165 -12.174 -13.475 1.00 97.06 298 GLY A C 1
ATOM 2363 O O . GLY A 1 298 ? -2.830 -13.128 -13.070 1.00 97.06 298 GLY A O 1
ATOM 2364 N N . VAL A 1 299 ? -2.392 -10.918 -13.076 1.00 98.06 299 VAL A N 1
ATOM 2365 C CA . VAL A 1 299 ? -3.508 -10.498 -12.213 1.00 98.06 299 VAL A CA 1
ATOM 2366 C C . VAL A 1 299 ? -4.345 -9.476 -12.967 1.00 98.06 299 VAL A C 1
ATOM 2368 O O . VAL A 1 299 ? -3.838 -8.430 -13.349 1.00 98.06 299 VAL A O 1
ATOM 2371 N N . THR A 1 300 ? -5.633 -9.761 -13.137 1.00 97.62 300 THR A N 1
ATOM 2372 C CA . THR A 1 300 ? -6.601 -8.841 -13.746 1.00 97.62 300 THR A CA 1
ATOM 2373 C C . THR A 1 300 ? -7.493 -8.234 -12.674 1.00 97.62 300 THR A C 1
ATOM 2375 O O . THR A 1 300 ? -8.018 -8.954 -11.819 1.00 97.62 300 THR A O 1
ATOM 2378 N N . TYR A 1 301 ? -7.702 -6.923 -12.734 1.00 98.25 301 TYR A N 1
ATOM 2379 C CA . TYR A 1 301 ? -8.577 -6.208 -11.814 1.00 98.25 301 TYR A CA 1
ATOM 2380 C C . TYR A 1 301 ? -10.037 -6.321 -12.260 1.00 98.25 301 TYR A C 1
ATOM 2382 O O . TYR A 1 301 ? -10.403 -5.938 -13.369 1.00 98.25 301 TYR A O 1
ATOM 2390 N N . LYS A 1 302 ? -10.886 -6.834 -11.367 1.00 95.88 302 LYS A N 1
ATOM 2391 C CA . LYS A 1 302 ? -12.338 -6.959 -11.565 1.00 95.88 302 LYS A CA 1
ATOM 2392 C C . LYS A 1 302 ? -13.078 -5.889 -10.756 1.00 95.88 302 LYS A C 1
ATOM 2394 O O . LYS A 1 302 ? -13.524 -6.147 -9.630 1.00 95.88 302 LYS A O 1
ATOM 2399 N N . PHE A 1 303 ? -13.128 -4.682 -11.320 1.00 93.94 303 PHE A N 1
ATOM 2400 C CA . PHE A 1 303 ? -13.868 -3.546 -10.761 1.00 93.94 303 PHE A CA 1
ATOM 2401 C C . PHE A 1 303 ? -15.373 -3.799 -10.710 1.00 93.94 303 PHE A C 1
ATOM 2403 O O . PHE A 1 303 ? -15.870 -4.725 -11.380 1.00 93.94 303 PHE A O 1
#

Sequence (303 aa):
MAWTIDDMDQQTGKTVVITGAHQGYGYYASLAFAEKGANVVLAVPDLSRGRSVQEKITTIIPDAKLELMYLDLQDLSSIKSFVKEYKDNYKTLSILILNETIQSPQFEKTKEGFESQFGVNYLGHFALTGLLLDLLKVTPNSRVISIGNDIPKKTKLAFGHFKGSNKYNRDKFYIQSKLANMLFAKHLDEKFKQYNIQSLSICCKPLMSSKTEDSKRSMSRLAKLKSKGKDLKIDKKKGVLPILYAASYRGFSGGEYISLSKKSKNKLETPAESSSFIYMYDENVAHNLWQLSEKLCGVTYKF

Foldseek 3Di:
DFDALVNFAQAAPAEEEAEPCLDFLNLLLLLSNQVSHYQYEYEYQDVVSVVVSVVVSCVVPVPGNYHYFYADLLDLVRLVVRLVVCVVVDQAHQEYELPDADQDPDFDHRPLQFTPRLSRLALSLLQNCQSCVNRLQVYAAGEYEHEAEQADLPQDAPPPQRNHDPPDDSVNSNSNSRLLRLLQLLLVQVVCVVVVRNYAREYEYFDDQDDDPVNVVPDDPVNVVPPPDPNPRDPSSRRSQQVSCRSGPPPDPHSFYWYFDCPDPVSDTHIDTDPSCVSSHDNVSSVVSSVVSCVSSVRDHDD

Organism: NCBI:txid614649

Secondary structure (DSSP, 8-state):
----STTSPP-TT-EEEEETTTSHHHHHHHHHHHHTT-EEEEEES-HHHHHHHHHHHHHH-TT--EEEEE--TT-HHHHHHHHHHHHHH-S--SEEEE------SS--B-TTS-BHHHIIIIIIHHHHHHHTHHHHHHSTT-EEEEE-----TT----TT-TT--SS--HHHHHHHHHHHHHHHHHHHHHHHHHTT---EEEEE-----S--HHHHHT--HHHHHH--S------HHHHTHHHHHHHH-TT--SS-EEEEE---TT---EEEE-GGGGGG--HHHHHHHHHHHHHHHT-----

InterPro domains:
  IPR002347 Short-chain dehydrogenase/reductase SDR [PF00106] (14-210)
  IPR036291 NAD(P)-binding domain superfamily [SSF51735] (6-216)

Nearest PDB structures (foldseek):
  4is2-assembly1_A  TM=8.113E-01  e=3.860E-11  [Clostridium] scindens
  6jh7-assembly1_A-2  TM=7.131E-01  e=6.546E-12  Microcystis aeruginosa FACHB-905 = DIANCHI905
  6jhb-assembly1_B-2  TM=7.180E-01  e=2.267E-11  Microcystis aeruginosa FACHB-905 = DIANCHI905
  4yae-assembly1_B  TM=7.583E-01  e=3.429E-11  Sphingobium sp. SYK-6
  1iy8-assembly1_B  TM=7.183E-01  e=4.890E-11  Leifsonia aquatica

Radius of gyration: 18.55 Å; Cα contacts (8 Å, |Δi|>4): 575; chains: 1; bounding box: 56×48×48 Å